Protein AF-A0A699JDX4-F1 (afdb_monomer)

Organism: Tanacetum cinerariifolium (NCBI:txid118510)

Sequence (317 aa):
MNEVGIQWFLLQLTLLRFDYWALVVLIMYQTSDPLTFVYVDEVPHSTTVRDPKIQTIYGFAGIIKLLEGSYLVVITERKCVGSYLGHPIYKVLSLKVFCCDRSAKNSRYEKIKIESEFRSLLKVAEKTPGLYFSYDINITLSTQRLNDLGEETTQLPLWRQAEPRFLWNNYLLELLIESRQLQQKLDPYILPIVQGSFQSFQAAIGKDIIDVTLIARRCTRRNGTRMWRRGADEDGYVANFVESEQIIQLKGYTASFVQVRGSMPFLWDQTVDLSYKPKFEILKPEKGPRIAERHFLDLRKKYGNVLAIDLVNTVYL

Solvent-accessible surface area (backbone atoms only — not comparable to full-atom values): 18408 Å² total; per-residue (Å²): 133,84,83,74,84,75,80,82,62,53,53,34,34,39,43,63,66,72,103,51,90,52,60,49,38,44,43,63,56,90,63,89,77,68,87,48,72,47,87,36,98,59,84,78,83,73,92,57,102,62,85,66,59,72,43,66,30,67,38,41,49,28,39,48,79,60,92,60,32,41,30,41,30,32,30,58,39,70,41,81,64,44,58,57,97,85,35,64,32,32,34,57,74,34,44,48,77,43,78,61,44,86,68,78,84,83,73,59,72,70,58,56,53,54,47,52,52,51,52,53,51,48,61,53,58,38,66,58,75,45,33,33,38,34,90,83,52,64,78,48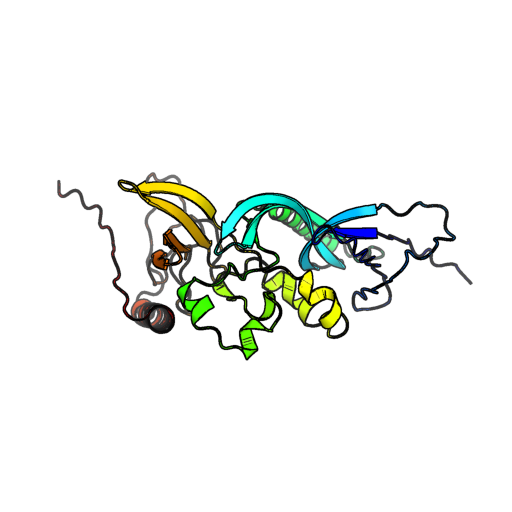,50,54,69,67,57,58,70,68,51,52,74,76,53,70,73,44,48,53,53,78,63,47,37,68,51,22,27,63,36,51,75,24,35,48,66,54,61,71,38,69,88,45,35,85,78,41,41,88,40,48,50,52,31,29,32,46,50,76,46,51,49,77,47,76,58,90,91,45,69,31,42,39,35,41,41,35,38,36,41,49,89,37,69,60,55,80,71,81,34,50,14,18,50,91,79,19,51,31,10,71,27,33,44,36,35,44,34,42,38,45,97,89,46,77,48,72,47,79,48,77,47,57,36,63,45,30,42,35,49,43,65,85,58,98,52,97,72,51,67,68,48,73,47,65,65,89,52,27,66,64,15,33,48,44,30,52,52,54,46,31,75,73,68,48,84,81,85,88,83,82,87,82,89,72,83,87,125

Secondary structure (DSSP, 8-state):
----------EEEEE--SSS------EEE-SSSS-EEE--SS-----SSS--EEEEESEEEEEEE-SS-EEEEEEEEEEEEEEETTEEEEEEEEEEEEE-----SS--HHHHHHHHHHHHHHHHHTT--SEEE-SSS-TTS-HHHHHT--HHHHTS-HHHH--TTT-TTHHHHHHHHH-HHHHHHHGGGB---EEEEEEEEEEEETTEEEEEEEEEEE-STT---TTT--SB-TT-PBTT-EEEEEEEEETTEEEEEEEEE---SS-EE----SSSSPPPEES-GGGHHHHHHHHHHHHHHHHSS------------

Nearest PDB structures (foldseek):
  8c81-assembly1_E  TM=8.485E-01  e=2.545E-19  Saccharomyces cerevisiae
  4tu3-assembly1_X  TM=8.575E-01  e=6.038E-17  Saccharomyces cerevisiae S288C
  3lwt-assembly1_X  TM=7.976E-01  e=1.517E-17  Saccharomyces cerevisiae
  7k1w-assembly1_F  TM=7.363E-01  e=1.607E-15  Homo sapiens

pLDDT: mean 80.04, std 20.1, range [22.61, 98.12]

Structure (mmCIF, N/CA/C/O backbone):
data_AF-A0A699JDX4-F1
#
_entry.id   AF-A0A699JDX4-F1
#
loop_
_atom_site.group_PDB
_atom_site.id
_atom_site.type_symbol
_atom_site.label_atom_id
_atom_site.label_alt_id
_atom_site.label_comp_id
_atom_site.label_asym_id
_atom_site.label_entity_id
_atom_site.label_seq_id
_atom_site.pdbx_PDB_ins_code
_atom_site.Cartn_x
_atom_site.Cartn_y
_atom_site.Cartn_z
_atom_site.occupancy
_atom_site.B_iso_or_equiv
_atom_site.auth_seq_id
_atom_site.auth_comp_id
_atom_site.auth_asym_id
_atom_site.auth_atom_id
_atom_site.pdbx_PDB_model_num
ATOM 1 N N . MET A 1 1 ? 30.616 17.485 41.049 1.00 28.62 1 MET A N 1
ATOM 2 C CA . MET A 1 1 ? 30.791 16.874 39.713 1.00 28.62 1 MET A CA 1
ATOM 3 C C . MET A 1 1 ? 29.546 17.190 38.916 1.00 28.62 1 MET A C 1
ATOM 5 O O . MET A 1 1 ? 28.457 17.019 39.439 1.00 28.62 1 MET A O 1
ATOM 9 N N . ASN A 1 2 ? 29.739 17.774 37.739 1.00 22.61 2 ASN A N 1
ATOM 10 C CA . ASN A 1 2 ? 28.731 18.510 36.985 1.00 22.61 2 ASN A CA 1
ATOM 11 C C . ASN A 1 2 ? 27.503 17.664 36.624 1.00 22.61 2 ASN A C 1
ATOM 13 O O . ASN A 1 2 ? 27.632 16.630 35.971 1.00 22.61 2 ASN A O 1
ATOM 17 N N . GLU A 1 3 ? 26.325 18.170 36.992 1.00 23.11 3 GLU A N 1
ATOM 18 C CA . GLU A 1 3 ? 25.041 17.794 36.410 1.00 23.11 3 GLU A CA 1
ATOM 19 C C . GLU A 1 3 ? 25.093 18.064 34.902 1.00 23.11 3 GLU A C 1
ATOM 21 O O . GLU A 1 3 ? 24.988 19.198 34.428 1.00 23.11 3 GLU A O 1
ATOM 26 N N . VAL A 1 4 ? 25.293 17.009 34.118 1.00 24.03 4 VAL A N 1
ATOM 27 C CA . VAL A 1 4 ? 25.021 17.060 32.686 1.00 24.03 4 VAL A CA 1
ATOM 28 C C . VAL A 1 4 ? 23.507 17.153 32.567 1.00 24.03 4 VAL A C 1
ATOM 30 O O . VAL A 1 4 ? 22.813 16.175 32.814 1.00 24.03 4 VAL A O 1
ATOM 33 N N . GLY A 1 5 ? 22.996 18.342 32.243 1.00 23.70 5 GLY A N 1
ATOM 34 C CA . GLY A 1 5 ? 21.575 18.583 32.010 1.00 23.70 5 GLY A CA 1
ATOM 35 C C . GLY A 1 5 ? 21.019 17.625 30.956 1.00 23.70 5 GLY A C 1
ATOM 36 O O . GLY A 1 5 ? 21.145 17.868 29.753 1.00 23.70 5 GLY A O 1
ATOM 37 N N . ILE A 1 6 ? 20.421 16.531 31.427 1.00 27.58 6 ILE A N 1
ATOM 38 C CA . ILE A 1 6 ? 19.614 15.606 30.641 1.00 27.58 6 ILE A CA 1
ATOM 39 C C . ILE A 1 6 ? 18.293 16.327 30.404 1.00 27.58 6 ILE A C 1
ATOM 41 O O . ILE A 1 6 ? 17.498 16.558 31.314 1.00 27.58 6 ILE A O 1
ATOM 45 N N . GLN A 1 7 ? 18.095 16.775 29.170 1.00 27.64 7 GLN A N 1
ATOM 46 C CA . GLN A 1 7 ? 16.861 17.417 28.761 1.00 27.64 7 GLN A CA 1
ATOM 47 C C . GLN A 1 7 ? 15.797 16.321 28.621 1.00 27.64 7 GLN A C 1
ATOM 49 O O . GLN A 1 7 ? 15.726 15.655 27.592 1.00 27.64 7 GLN A O 1
ATOM 54 N N . TRP A 1 8 ? 14.997 16.103 29.668 1.00 31.61 8 TRP A N 1
ATOM 55 C CA . TRP A 1 8 ? 13.857 15.188 29.624 1.00 31.61 8 TRP A CA 1
ATOM 56 C C . TRP A 1 8 ? 12.867 15.669 28.559 1.00 31.61 8 TRP A C 1
ATOM 58 O O . TRP A 1 8 ? 12.273 16.742 28.686 1.00 31.61 8 TRP A O 1
ATOM 68 N N . PHE A 1 9 ? 12.697 14.891 27.492 1.00 34.25 9 PHE A N 1
ATOM 69 C CA . PHE A 1 9 ? 11.603 15.068 26.545 1.00 34.25 9 PHE A CA 1
ATOM 70 C C . PHE A 1 9 ? 10.653 13.886 26.717 1.00 34.25 9 PHE A C 1
ATOM 72 O O . PHE A 1 9 ? 10.698 12.905 25.981 1.00 34.25 9 PHE A O 1
ATOM 79 N N . LEU A 1 10 ? 9.816 13.961 27.753 1.00 36.34 10 LEU A N 1
ATOM 80 C CA . LEU A 1 10 ? 8.747 12.994 27.962 1.00 36.34 10 LEU A CA 1
ATOM 81 C C . LEU A 1 10 ? 7.637 13.317 26.950 1.00 36.34 10 LEU A C 1
ATOM 83 O O . LEU A 1 10 ? 6.761 14.146 27.201 1.00 36.34 10 LEU A O 1
ATOM 87 N N . LEU A 1 11 ? 7.728 12.736 25.753 1.00 39.69 11 LEU A N 1
ATOM 88 C CA . LEU A 1 11 ? 6.626 12.765 24.800 1.00 39.69 11 LEU A CA 1
ATOM 89 C C . LEU A 1 11 ? 5.671 11.634 25.179 1.00 39.69 11 LEU A C 1
ATOM 91 O O . LEU A 1 11 ? 5.815 10.506 24.722 1.00 39.69 11 LEU A O 1
ATOM 95 N N . GLN A 1 12 ? 4.720 11.932 26.058 1.00 42.47 12 GLN A N 1
ATOM 96 C CA . GLN A 1 12 ? 3.705 10.960 26.431 1.00 42.47 12 GLN A CA 1
ATOM 97 C C . GLN A 1 12 ? 2.736 10.795 25.259 1.00 42.47 12 GLN A C 1
ATOM 99 O O . GLN A 1 12 ? 1.962 11.693 24.926 1.00 42.47 12 GLN A O 1
ATOM 104 N N . LEU A 1 13 ? 2.811 9.645 24.605 1.00 46.03 13 LEU A N 1
ATOM 105 C CA . LEU A 1 13 ? 1.958 9.307 23.479 1.00 46.03 13 LEU A CA 1
ATOM 106 C C . LEU A 1 13 ? 0.812 8.427 23.973 1.00 46.03 13 LEU A C 1
ATOM 108 O O . LEU A 1 13 ? 1.049 7.314 24.409 1.00 46.03 13 LEU A O 1
ATOM 112 N N . THR A 1 14 ? -0.430 8.900 23.913 1.00 42.81 14 THR A N 1
ATOM 113 C CA . THR A 1 14 ? -1.585 8.055 24.255 1.00 42.81 14 THR A CA 1
ATOM 114 C C . THR A 1 14 ? -2.057 7.337 22.996 1.00 42.81 14 THR A C 1
ATOM 116 O O . THR A 1 14 ? -2.487 7.982 22.039 1.00 42.81 14 THR A O 1
ATOM 119 N N . LEU A 1 15 ? -1.963 6.008 22.971 1.00 49.50 15 LEU A N 1
ATOM 120 C CA . LEU A 1 15 ? -2.410 5.180 21.851 1.00 49.50 15 LEU A CA 1
ATOM 121 C C . LEU A 1 15 ? -3.869 4.761 22.043 1.00 49.50 15 LEU A C 1
ATOM 123 O O . LEU A 1 15 ? -4.186 4.026 22.970 1.00 49.50 15 LEU A O 1
ATOM 127 N N . LEU A 1 16 ? -4.758 5.183 21.144 1.00 43.19 16 LEU A N 1
ATOM 128 C CA . LEU A 1 16 ? -6.154 4.733 21.155 1.00 43.19 16 LEU A CA 1
ATOM 129 C C . LEU A 1 16 ? -6.365 3.606 20.138 1.00 43.19 16 LEU A C 1
ATOM 131 O O . LEU A 1 16 ? -6.327 3.836 18.924 1.00 43.19 16 LEU A O 1
ATOM 135 N N . ARG A 1 17 ? -6.640 2.397 20.639 1.00 39.66 17 ARG A N 1
ATOM 136 C CA . ARG A 1 17 ? -7.118 1.252 19.854 1.00 39.66 17 ARG A CA 1
ATOM 137 C C . ARG A 1 17 ? -8.383 0.708 20.540 1.00 39.66 17 ARG A C 1
ATOM 139 O O . ARG A 1 17 ? -8.270 0.064 21.570 1.00 39.66 17 ARG A O 1
ATOM 146 N N . PHE A 1 18 ? -9.556 0.975 19.949 1.00 33.81 18 PHE A N 1
ATOM 147 C CA . PHE A 1 18 ? -10.902 0.685 20.492 1.00 33.81 18 PHE A CA 1
ATOM 148 C C . PHE A 1 18 ? -11.251 1.425 21.800 1.00 33.81 18 PHE A C 1
ATOM 150 O O . PHE A 1 18 ? -10.392 2.067 22.394 1.00 33.81 18 PHE A O 1
ATOM 157 N N . ASP A 1 19 ? -12.521 1.369 22.223 1.00 35.47 19 ASP A N 1
ATOM 158 C CA . ASP A 1 19 ? -13.099 2.016 23.424 1.00 35.47 19 ASP A CA 1
ATOM 159 C C . ASP A 1 19 ? -12.493 1.542 24.772 1.00 35.47 19 ASP A C 1
ATOM 161 O O . ASP A 1 19 ? -13.048 1.787 25.843 1.00 35.47 19 ASP A O 1
ATOM 165 N N . TYR A 1 20 ? -11.331 0.885 24.736 1.00 33.25 20 TYR A N 1
ATOM 166 C CA . TYR A 1 20 ? -10.540 0.473 25.887 1.00 33.25 20 TYR A CA 1
ATOM 167 C C . TYR A 1 20 ? -9.227 1.267 25.921 1.00 33.25 20 TYR A C 1
ATOM 169 O O . TYR A 1 20 ? -8.423 1.255 24.989 1.00 33.25 20 TYR A O 1
ATOM 177 N N . TRP A 1 21 ? -9.018 1.985 27.021 1.00 35.84 21 TRP A N 1
ATOM 178 C CA . TRP A 1 21 ? -7.877 2.867 27.243 1.00 35.84 21 TRP A CA 1
ATOM 179 C C . TRP A 1 21 ? -6.610 2.058 27.549 1.00 35.84 21 TRP A C 1
ATOM 181 O O . TRP A 1 21 ? -6.308 1.793 28.707 1.00 35.84 21 TRP A O 1
ATOM 191 N N . ALA A 1 22 ? -5.846 1.672 26.529 1.00 37.56 22 ALA A N 1
ATOM 192 C CA . ALA A 1 22 ? -4.477 1.198 26.732 1.00 37.56 22 ALA A CA 1
ATOM 193 C C . ALA A 1 22 ? -3.516 2.397 26.679 1.00 37.56 22 ALA A C 1
ATOM 195 O O . ALA A 1 22 ? -3.157 2.885 25.605 1.00 37.56 22 ALA A O 1
ATOM 196 N N . LEU A 1 23 ? -3.118 2.909 27.844 1.00 42.06 23 LEU A N 1
ATOM 197 C CA . LEU A 1 23 ? -2.187 4.031 27.941 1.00 42.06 23 LEU A CA 1
ATOM 198 C C . LEU A 1 23 ? -0.747 3.535 27.721 1.00 42.06 23 LEU A C 1
ATOM 200 O O . LEU A 1 23 ? -0.041 3.202 28.662 1.00 42.06 23 LEU A O 1
ATOM 204 N N . VAL A 1 24 ? -0.290 3.471 26.471 1.00 47.28 24 VAL A N 1
ATOM 205 C CA . VAL A 1 24 ? 1.107 3.101 26.181 1.00 47.28 24 VAL A CA 1
ATOM 206 C C . VAL A 1 24 ? 2.004 4.329 26.302 1.00 47.28 24 VAL A C 1
ATOM 208 O O . VAL A 1 24 ? 2.231 5.036 25.325 1.00 47.28 24 VAL A O 1
ATOM 211 N N . VAL A 1 25 ? 2.548 4.592 27.489 1.00 45.81 25 VAL A N 1
ATOM 212 C CA . VAL A 1 25 ? 3.530 5.672 27.665 1.00 45.81 25 VAL A CA 1
ATOM 213 C C . VAL A 1 25 ? 4.863 5.241 27.066 1.00 45.81 25 VAL A C 1
ATOM 215 O O . VAL A 1 25 ? 5.620 4.513 27.695 1.00 45.81 25 VAL A O 1
ATOM 218 N N . LEU A 1 26 ? 5.179 5.704 25.857 1.00 50.62 26 LEU A N 1
ATOM 219 C CA . LEU A 1 26 ? 6.528 5.552 25.319 1.00 50.62 26 LEU A CA 1
ATOM 220 C C . LEU A 1 26 ? 7.434 6.626 25.895 1.00 50.62 26 LEU A C 1
ATOM 222 O O . LEU A 1 26 ? 7.248 7.813 25.626 1.00 50.62 26 LEU A O 1
ATOM 226 N N . ILE A 1 27 ? 8.451 6.204 26.636 1.00 48.03 27 ILE A N 1
ATOM 227 C CA . ILE A 1 27 ? 9.513 7.106 27.055 1.00 48.03 27 ILE A CA 1
ATOM 228 C C . ILE A 1 27 ? 10.744 6.833 26.209 1.00 48.03 27 ILE A C 1
ATOM 230 O O . ILE A 1 27 ? 11.267 5.724 26.209 1.00 48.03 27 ILE A O 1
ATOM 234 N N . MET A 1 28 ? 11.173 7.846 25.460 1.00 49.88 28 MET A N 1
ATOM 235 C CA . MET A 1 28 ? 12.391 7.794 24.661 1.00 49.88 28 MET A CA 1
ATOM 236 C C . MET A 1 28 ? 13.524 8.372 25.505 1.00 49.88 28 MET A C 1
ATOM 238 O O . MET A 1 28 ? 13.519 9.565 25.811 1.00 49.88 28 MET A O 1
ATOM 242 N N . TYR A 1 29 ? 14.474 7.530 25.907 1.00 48.50 29 TYR A N 1
ATOM 243 C CA . TYR A 1 29 ? 15.651 7.966 26.654 1.00 48.50 29 TYR A CA 1
ATOM 244 C C . TYR A 1 29 ? 16.914 7.878 25.805 1.00 48.50 29 TYR A C 1
ATOM 246 O O . TYR A 1 29 ? 17.134 6.914 25.076 1.00 48.50 29 TYR A O 1
ATOM 254 N N . GLN A 1 30 ? 17.767 8.889 25.957 1.00 45.25 30 GLN A N 1
ATOM 255 C CA . GLN A 1 30 ? 19.086 8.955 25.351 1.00 45.25 30 GLN A CA 1
ATOM 256 C C . GLN A 1 30 ? 20.115 8.355 26.318 1.00 45.25 30 GLN A C 1
ATOM 258 O O . GLN A 1 30 ? 20.734 9.069 27.104 1.00 45.25 30 GLN A O 1
ATOM 263 N N . THR A 1 31 ? 20.315 7.041 26.259 1.00 40.38 31 THR A N 1
ATOM 264 C CA . THR A 1 31 ? 21.474 6.385 26.882 1.00 40.38 31 THR A CA 1
ATOM 265 C C . THR A 1 31 ? 22.122 5.465 25.861 1.00 40.38 31 THR A C 1
ATOM 267 O O . THR A 1 31 ? 21.710 4.328 25.699 1.00 40.38 31 THR A O 1
ATOM 270 N N . SER A 1 32 ? 23.114 6.001 25.148 1.00 42.00 32 SER A N 1
ATOM 271 C CA . SER A 1 32 ? 24.177 5.235 24.484 1.00 42.00 32 SER A CA 1
ATOM 272 C C . SER A 1 32 ? 23.751 4.032 23.616 1.00 42.00 32 SER A C 1
ATOM 274 O O . SER A 1 32 ? 24.399 3.003 23.721 1.00 42.00 32 SER A O 1
ATOM 276 N N . ASP A 1 33 ? 22.743 4.180 22.743 1.00 44.66 33 ASP A N 1
ATOM 277 C CA . ASP A 1 33 ? 22.245 3.156 21.786 1.00 44.66 33 ASP A CA 1
ATOM 278 C C . ASP A 1 33 ? 21.681 1.859 22.445 1.00 44.66 33 ASP A C 1
ATOM 280 O O . ASP A 1 33 ? 22.326 1.277 23.316 1.00 44.66 33 ASP A O 1
ATOM 284 N N . PRO A 1 34 ? 20.524 1.297 22.027 1.00 50.12 34 PRO A N 1
ATOM 285 C CA . PRO A 1 34 ? 19.502 1.791 21.105 1.00 50.12 34 PRO A CA 1
ATOM 286 C C . PRO A 1 34 ? 18.339 2.504 21.827 1.00 50.12 34 PRO A C 1
ATOM 288 O O . PRO A 1 34 ? 18.199 2.455 23.051 1.00 50.12 34 PRO A O 1
ATOM 291 N N . LEU A 1 35 ? 17.460 3.137 21.037 1.00 52.47 35 LEU A N 1
ATOM 292 C CA . LEU A 1 35 ? 16.153 3.637 21.478 1.00 52.47 35 LEU A CA 1
ATOM 293 C C . LEU A 1 35 ? 15.411 2.568 22.283 1.00 52.47 35 LEU A C 1
ATOM 295 O O . LEU A 1 35 ? 14.919 1.577 21.741 1.00 52.47 35 LEU A O 1
ATOM 299 N N . THR A 1 36 ? 15.338 2.782 23.590 1.00 48.94 36 THR A N 1
ATOM 300 C CA . THR A 1 36 ? 14.621 1.890 24.491 1.00 48.94 36 THR A CA 1
ATOM 301 C C . THR A 1 36 ? 13.223 2.450 24.660 1.00 48.94 36 THR A C 1
ATOM 303 O O . THR A 1 36 ? 13.073 3.579 25.118 1.00 48.94 36 THR A O 1
ATOM 306 N N . PHE A 1 37 ? 12.204 1.678 24.288 1.00 55.75 37 PHE A N 1
ATOM 307 C CA . PHE A 1 37 ? 10.833 2.008 24.646 1.00 55.75 37 PHE A CA 1
ATOM 308 C C . PHE A 1 37 ? 10.443 1.161 25.844 1.00 55.75 37 PHE A C 1
ATOM 310 O O . PHE A 1 37 ? 10.575 -0.063 25.828 1.00 55.75 37 PHE A O 1
ATOM 317 N N . VAL A 1 38 ? 9.963 1.823 26.886 1.00 49.88 38 VAL A N 1
ATOM 318 C CA . VAL A 1 38 ? 9.488 1.161 28.094 1.00 49.88 38 VAL A CA 1
ATOM 319 C C . VAL A 1 38 ? 7.972 1.195 28.063 1.00 49.88 38 VAL A C 1
ATOM 321 O O . VAL A 1 38 ? 7.384 2.254 27.884 1.00 49.88 38 VAL A O 1
ATOM 324 N N . TYR A 1 39 ? 7.345 0.033 28.210 1.00 49.69 39 TYR A N 1
ATOM 325 C CA . TYR A 1 39 ? 5.920 -0.054 28.495 1.00 49.69 39 TYR A CA 1
ATOM 326 C C . TYR A 1 39 ? 5.723 0.233 29.985 1.00 49.69 39 TYR A C 1
ATOM 328 O O . TYR A 1 39 ? 6.336 -0.445 30.811 1.00 49.69 39 TYR A O 1
ATOM 336 N N . VAL A 1 40 ? 4.892 1.217 30.321 1.00 52.78 40 VAL A N 1
ATOM 337 C CA . VAL A 1 40 ? 4.572 1.554 31.712 1.00 52.78 40 VAL A CA 1
ATOM 338 C C . VAL A 1 40 ? 3.058 1.518 31.886 1.00 52.78 40 VAL A C 1
ATOM 340 O O . VAL A 1 40 ? 2.350 2.159 31.114 1.00 52.78 40 VAL A O 1
ATOM 343 N N . ASP A 1 41 ? 2.580 0.767 32.882 1.00 40.69 41 ASP A N 1
ATOM 344 C CA . ASP A 1 41 ? 1.151 0.679 33.228 1.00 40.69 41 ASP A CA 1
ATOM 345 C C . ASP A 1 41 ? 0.623 1.982 33.858 1.00 40.69 41 ASP A C 1
ATOM 347 O O . ASP A 1 41 ? -0.569 2.272 33.796 1.00 40.69 41 ASP A O 1
ATOM 351 N N . GLU A 1 42 ? 1.519 2.807 34.409 1.00 42.62 42 GLU A N 1
ATOM 352 C CA . GLU A 1 42 ? 1.211 4.105 35.006 1.00 42.62 42 GLU A CA 1
ATOM 353 C C . GLU A 1 42 ? 2.203 5.174 34.537 1.00 42.62 42 GLU A C 1
ATOM 355 O O . GLU A 1 42 ? 3.387 4.912 34.333 1.00 42.62 42 GLU A O 1
ATOM 360 N N . VAL A 1 43 ? 1.741 6.413 34.366 1.00 48.47 43 VAL A N 1
ATOM 361 C CA . VAL A 1 43 ? 2.626 7.530 34.008 1.00 48.47 43 VAL A CA 1
ATOM 362 C C . VAL A 1 43 ? 3.609 7.761 35.163 1.00 48.47 43 VAL A C 1
ATOM 364 O O . VAL A 1 43 ? 3.159 8.011 36.288 1.00 48.47 43 VAL A O 1
ATOM 367 N N . PRO A 1 44 ? 4.937 7.727 34.931 1.00 47.44 44 PRO A N 1
ATOM 368 C CA . PRO A 1 44 ? 5.892 8.057 35.977 1.00 47.44 44 PRO A CA 1
ATOM 369 C C . PRO A 1 44 ? 5.587 9.455 36.508 1.00 47.44 44 PRO A C 1
ATOM 371 O O . PRO A 1 44 ? 5.489 10.411 35.735 1.00 47.44 44 PRO A O 1
ATOM 374 N N . HIS A 1 45 ? 5.416 9.579 37.820 1.00 42.31 45 HIS A N 1
ATOM 375 C CA . HIS A 1 45 ? 5.178 10.871 38.446 1.00 42.31 45 HIS A CA 1
ATOM 376 C C . HIS A 1 45 ? 6.438 11.729 38.25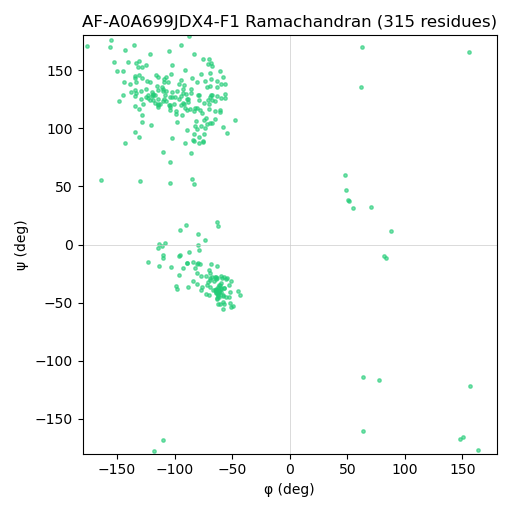1 1.00 42.31 45 HIS A C 1
ATOM 378 O O . HIS A 1 45 ? 7.492 11.439 38.815 1.00 42.31 45 HIS A O 1
ATOM 384 N N . SER A 1 46 ? 6.360 12.747 37.388 1.00 44.59 46 SER A N 1
ATOM 385 C CA . SER A 1 46 ? 7.492 13.636 37.119 1.00 44.59 46 SER A CA 1
ATOM 386 C C . SER A 1 46 ? 7.763 14.507 38.343 1.00 44.59 46 SER A C 1
ATOM 388 O O . SER A 1 46 ? 6.952 15.355 38.703 1.00 44.59 46 SER A O 1
ATOM 390 N N . THR A 1 47 ? 8.936 14.350 38.951 1.00 42.72 47 THR A N 1
ATOM 391 C CA . THR A 1 47 ? 9.481 15.253 39.980 1.00 42.72 47 THR A CA 1
ATOM 392 C C . THR A 1 47 ? 10.119 16.520 39.390 1.00 42.72 47 THR A C 1
ATOM 394 O O . THR A 1 47 ? 10.745 17.288 40.117 1.00 42.72 47 THR A O 1
ATOM 397 N N . THR A 1 48 ? 9.972 16.778 38.081 1.00 46.47 48 THR A N 1
ATOM 398 C CA . THR A 1 48 ? 10.566 17.945 37.401 1.00 46.47 48 THR A CA 1
ATOM 399 C C . THR A 1 48 ? 9.521 18.909 36.828 1.00 46.47 48 THR A C 1
ATOM 401 O O . THR A 1 48 ? 8.472 18.497 36.346 1.00 46.47 48 THR A O 1
ATOM 404 N N . VAL A 1 49 ? 9.864 20.206 36.860 1.00 42.28 49 VAL A N 1
ATOM 405 C CA . VAL A 1 49 ? 9.060 21.440 36.650 1.00 42.28 49 VAL A CA 1
ATOM 406 C C . VAL A 1 49 ? 8.444 21.607 35.238 1.00 42.28 49 VAL A C 1
ATOM 408 O O . VAL A 1 49 ? 8.098 22.712 34.829 1.00 42.28 49 VAL A O 1
ATOM 411 N N . ARG A 1 50 ? 8.305 20.550 34.433 1.00 49.84 50 ARG A N 1
ATOM 412 C CA . ARG A 1 50 ? 7.620 20.636 33.131 1.00 49.84 50 ARG A CA 1
ATOM 413 C C . ARG A 1 50 ? 6.598 19.525 32.994 1.00 49.84 50 ARG A C 1
ATOM 415 O O . ARG A 1 50 ? 6.966 18.355 32.932 1.00 49.84 50 ARG A O 1
ATOM 422 N N . ASP A 1 51 ? 5.336 19.923 32.885 1.00 52.31 51 ASP A N 1
ATOM 423 C CA . ASP A 1 51 ? 4.243 19.019 32.554 1.00 52.31 51 ASP A CA 1
ATOM 424 C C . ASP A 1 51 ? 4.539 18.308 31.222 1.00 52.31 51 ASP A C 1
ATOM 426 O O . ASP A 1 51 ? 4.899 18.966 30.233 1.00 52.31 51 ASP A O 1
ATOM 430 N N . PRO A 1 52 ? 4.432 16.968 31.167 1.00 59.09 52 PRO A N 1
ATOM 431 C CA . PRO A 1 52 ? 4.662 16.224 29.941 1.00 59.09 52 PRO A CA 1
ATOM 432 C C . PRO A 1 52 ? 3.630 16.629 28.888 1.00 59.09 52 PRO A C 1
ATOM 434 O O . PRO A 1 52 ? 2.430 16.724 29.153 1.00 59.09 52 PRO A O 1
ATOM 437 N N . LYS A 1 53 ? 4.087 16.854 27.651 1.00 63.00 53 LYS A N 1
ATOM 438 C CA . LYS A 1 53 ? 3.173 17.124 26.541 1.00 63.00 53 LYS A CA 1
ATOM 439 C C . LYS A 1 53 ? 2.543 15.807 26.104 1.00 63.00 53 LYS A C 1
ATOM 441 O O . LYS A 1 53 ? 3.174 15.026 25.394 1.00 63.00 53 LYS A O 1
ATOM 446 N N . ILE A 1 54 ? 1.300 15.593 26.519 1.00 69.25 54 ILE A N 1
ATOM 447 C CA . ILE A 1 54 ? 0.514 14.423 26.135 1.00 69.25 54 ILE A CA 1
ATOM 448 C C . ILE A 1 54 ? -0.050 14.639 24.732 1.00 69.25 54 ILE A C 1
ATOM 450 O O . ILE A 1 54 ? -0.666 15.670 24.449 1.00 69.25 54 ILE A O 1
ATOM 454 N N . GLN A 1 55 ? 0.159 13.675 23.840 1.00 71.81 55 GLN A N 1
ATOM 455 C CA . GLN A 1 55 ? -0.423 13.701 22.505 1.00 71.81 55 GLN A CA 1
ATOM 456 C C . GLN A 1 55 ? -1.012 12.342 22.139 1.00 71.81 55 GLN A C 1
ATOM 458 O O . GLN A 1 55 ? -0.336 11.319 22.180 1.00 71.81 55 GLN A O 1
ATOM 463 N N . THR A 1 56 ? -2.271 12.342 21.714 1.00 78.88 56 THR A N 1
ATOM 464 C CA . THR A 1 56 ? -2.921 11.140 21.194 1.00 78.88 56 THR A CA 1
ATOM 465 C C . THR A 1 56 ? -2.366 10.770 19.823 1.00 78.88 56 THR A C 1
ATOM 467 O O . THR A 1 56 ? -2.209 11.631 18.948 1.00 78.88 56 THR A O 1
ATOM 470 N N . ILE A 1 57 ? -2.098 9.483 19.628 1.00 85.06 57 ILE A N 1
ATOM 471 C CA . ILE A 1 57 ? -1.709 8.896 18.348 1.00 85.06 57 ILE A CA 1
ATOM 472 C C . ILE A 1 57 ? -2.538 7.651 18.046 1.00 85.06 57 ILE A C 1
ATOM 474 O O . ILE A 1 57 ? -3.101 7.004 18.927 1.00 85.06 57 ILE A O 1
ATOM 478 N N . TYR A 1 58 ? -2.599 7.316 16.765 1.00 86.00 58 TYR A N 1
ATOM 479 C CA . TYR A 1 58 ? -3.420 6.235 16.232 1.00 86.00 58 TYR A CA 1
ATOM 480 C C . TYR A 1 58 ? -2.593 5.047 15.725 1.00 86.00 58 TYR A C 1
ATOM 482 O O . TYR A 1 58 ? -3.174 4.062 15.280 1.00 86.00 58 TYR A O 1
ATOM 490 N N . GLY A 1 59 ? -1.262 5.122 15.787 1.00 86.81 59 GLY A N 1
ATOM 491 C CA . GLY A 1 59 ? -0.361 4.016 15.460 1.00 86.81 59 GLY A CA 1
ATOM 492 C C . GLY A 1 59 ? 1.035 4.470 15.043 1.00 86.81 59 GLY A C 1
ATOM 493 O O . GLY A 1 59 ? 1.251 5.648 14.728 1.00 86.81 59 GLY A O 1
ATOM 494 N N . PHE A 1 60 ? 1.976 3.525 15.026 1.00 87.25 60 PHE A N 1
ATOM 495 C CA . PHE A 1 60 ? 3.341 3.759 14.561 1.00 87.25 60 PHE A CA 1
ATOM 496 C C . PHE A 1 60 ? 3.432 3.511 13.063 1.00 87.25 60 PHE A C 1
ATOM 498 O O . PHE A 1 60 ? 3.134 2.418 12.582 1.00 87.25 60 PHE A O 1
ATOM 505 N N . ALA A 1 61 ? 3.872 4.532 12.328 1.00 91.12 61 ALA A N 1
ATOM 506 C CA . ALA A 1 61 ? 4.268 4.349 10.940 1.00 91.12 61 ALA A CA 1
ATOM 507 C C . ALA A 1 61 ? 5.689 3.772 10.865 1.00 91.12 61 ALA A C 1
ATOM 509 O O . ALA A 1 61 ? 5.952 2.960 9.985 1.00 91.12 61 ALA A O 1
ATOM 510 N N . GLY A 1 62 ? 6.578 4.138 11.793 1.00 89.31 62 GLY A N 1
ATOM 511 C CA . GLY A 1 62 ? 7.886 3.505 11.964 1.00 89.31 62 GLY A CA 1
ATOM 512 C C . GLY A 1 62 ? 8.958 4.445 12.510 1.00 89.31 62 GLY A C 1
ATOM 513 O O . GLY A 1 62 ? 8.643 5.529 13.000 1.00 89.31 62 GLY A O 1
ATOM 514 N N . ILE A 1 63 ? 10.222 4.037 12.421 1.00 87.56 63 ILE A N 1
ATOM 515 C CA . ILE A 1 63 ? 11.400 4.817 12.820 1.00 87.56 63 ILE A CA 1
ATOM 516 C C . ILE A 1 63 ? 12.322 4.975 11.611 1.00 87.56 63 ILE A C 1
ATOM 518 O O . ILE A 1 63 ? 12.532 4.035 10.849 1.00 87.56 63 ILE A O 1
ATOM 522 N N . ILE A 1 64 ? 12.909 6.158 11.452 1.00 88.00 64 ILE A N 1
ATOM 523 C CA . ILE A 1 64 ? 13.966 6.413 10.472 1.00 88.00 64 ILE A CA 1
ATOM 524 C C . ILE A 1 64 ? 15.217 6.944 11.169 1.00 88.00 64 ILE A C 1
ATOM 526 O O . ILE A 1 64 ? 15.148 7.896 11.943 1.00 88.00 64 ILE A O 1
ATOM 530 N N . LYS A 1 65 ? 16.370 6.333 10.892 1.00 85.69 65 LYS A N 1
ATOM 531 C CA . LYS A 1 65 ? 17.675 6.800 11.375 1.00 85.69 65 LYS A CA 1
ATOM 532 C C . LYS A 1 65 ? 18.291 7.741 10.339 1.00 85.69 65 LYS A C 1
ATOM 534 O O . LYS A 1 65 ? 18.485 7.345 9.190 1.00 85.69 65 LYS A O 1
ATOM 539 N N . LEU A 1 66 ? 18.563 8.980 10.740 1.00 84.81 66 LEU A N 1
ATOM 540 C CA . LEU A 1 66 ? 19.311 9.970 9.956 1.00 84.81 66 LEU A CA 1
ATOM 541 C C . LEU A 1 66 ? 20.682 10.224 10.606 1.00 84.81 66 LEU A C 1
ATOM 543 O O . LEU A 1 66 ? 21.108 9.469 11.482 1.00 84.81 66 LEU A O 1
ATOM 547 N N . LEU A 1 67 ? 21.403 11.263 10.169 1.00 81.44 67 LEU A N 1
ATOM 548 C CA . LEU A 1 67 ? 22.783 11.503 10.600 1.00 81.44 67 LEU A CA 1
ATOM 549 C C . LEU A 1 67 ? 22.875 11.929 12.069 1.00 81.44 67 LEU A C 1
ATOM 551 O O . LEU A 1 67 ? 23.835 11.560 12.745 1.00 81.44 67 LEU A O 1
ATOM 555 N N . GLU A 1 68 ? 21.916 12.725 12.552 1.00 74.31 68 GLU A N 1
ATOM 556 C CA . GLU A 1 68 ? 21.929 13.253 13.927 1.00 74.31 68 GLU A CA 1
ATOM 557 C C . GLU A 1 68 ? 21.239 12.345 14.948 1.00 74.31 68 GLU A C 1
ATOM 559 O O . GLU A 1 68 ? 21.433 12.526 16.154 1.00 74.31 68 GLU A O 1
ATOM 564 N N . GLY A 1 69 ? 20.435 11.387 14.488 1.00 78.19 69 GLY A N 1
ATOM 565 C CA . GLY A 1 69 ? 19.611 10.595 15.382 1.00 78.19 69 GLY A CA 1
ATOM 566 C C . GLY A 1 69 ? 18.487 9.846 14.697 1.00 78.19 69 GLY A C 1
ATOM 567 O O . GLY A 1 69 ? 18.318 9.882 13.473 1.00 78.19 69 GLY A O 1
ATOM 568 N N . SER A 1 70 ? 17.696 9.177 15.521 1.00 82.62 70 SER A N 1
ATOM 569 C CA . SER A 1 70 ? 16.492 8.496 15.068 1.00 82.62 70 SER A CA 1
ATOM 570 C C . SER A 1 70 ? 15.277 9.415 15.152 1.00 82.62 70 SER A C 1
ATOM 572 O O . SER A 1 70 ? 15.192 10.311 15.996 1.00 82.62 70 SER A O 1
ATOM 574 N N . TYR A 1 71 ? 14.325 9.183 14.261 1.00 85.56 71 TYR A N 1
ATOM 575 C CA . TYR A 1 71 ? 13.097 9.946 14.148 1.00 85.56 71 TYR A CA 1
ATOM 576 C C . TYR A 1 71 ? 11.909 8.991 14.122 1.00 85.56 71 TYR A C 1
ATOM 578 O O . TYR A 1 71 ? 11.840 8.094 13.282 1.00 85.56 71 TYR A O 1
ATOM 586 N N . LEU A 1 72 ? 10.965 9.200 15.030 1.00 86.38 72 LEU A N 1
ATOM 587 C CA . LEU A 1 72 ? 9.742 8.422 15.148 1.00 86.38 72 LEU A CA 1
ATOM 588 C C . LEU A 1 72 ? 8.645 9.039 14.282 1.00 86.38 72 LEU A C 1
ATOM 590 O O . LEU A 1 72 ? 8.301 10.209 14.448 1.00 86.38 72 LEU A O 1
ATOM 594 N N . VAL A 1 73 ? 8.062 8.242 13.394 1.00 90.50 73 VAL A N 1
ATOM 595 C CA . VAL A 1 73 ? 6.943 8.633 12.534 1.00 90.50 73 VAL A CA 1
ATOM 596 C C . VAL A 1 73 ? 5.660 8.016 13.081 1.00 90.50 73 VAL A C 1
ATOM 598 O O . VAL A 1 73 ? 5.529 6.791 13.170 1.00 90.50 73 VAL A O 1
ATOM 601 N N . VAL A 1 74 ? 4.690 8.858 13.432 1.00 90.12 74 VAL A N 1
ATOM 602 C CA . VAL A 1 74 ? 3.418 8.423 14.031 1.00 90.12 74 VAL A CA 1
ATOM 603 C C . VAL A 1 74 ? 2.217 8.995 13.296 1.00 90.12 74 VAL A C 1
ATOM 605 O O . VAL A 1 74 ? 2.273 10.081 12.714 1.00 90.12 74 VAL A O 1
ATOM 608 N N . ILE A 1 75 ? 1.104 8.270 13.371 1.00 92.44 75 ILE A N 1
ATOM 609 C CA . ILE A 1 75 ? -0.191 8.703 12.847 1.00 92.44 75 ILE A CA 1
ATOM 610 C C . ILE A 1 75 ? -0.888 9.528 13.925 1.00 92.44 75 ILE A C 1
ATOM 612 O O . ILE A 1 75 ? -1.225 9.001 14.985 1.00 92.44 75 ILE A O 1
ATOM 616 N N . THR A 1 76 ? -1.132 10.810 13.663 1.00 91.38 76 THR A N 1
ATOM 617 C CA . THR A 1 76 ? -1.795 11.703 14.628 1.00 91.38 76 THR A CA 1
ATOM 618 C C . THR A 1 76 ? -3.250 11.964 14.301 1.00 91.38 76 THR A C 1
ATOM 620 O O . THR A 1 76 ? -3.990 12.369 15.185 1.00 91.38 76 THR A O 1
ATOM 623 N N . GLU A 1 77 ? -3.674 11.732 13.057 1.00 93.38 77 GLU A N 1
ATOM 624 C CA . GLU A 1 77 ? -5.075 11.848 12.648 1.00 93.38 77 GLU A CA 1
ATOM 625 C C . GLU A 1 77 ? -5.421 10.785 11.604 1.00 93.38 77 GLU A C 1
ATOM 627 O O . GLU A 1 77 ? -4.645 10.517 10.678 1.00 93.38 77 GLU A O 1
ATOM 632 N N . ARG A 1 78 ? -6.616 10.203 11.731 1.00 94.94 78 ARG A N 1
ATOM 633 C CA . ARG A 1 78 ? -7.169 9.209 10.807 1.00 94.94 78 ARG A CA 1
ATOM 634 C C . ARG A 1 78 ? -8.659 9.439 10.581 1.00 94.94 78 ARG A C 1
ATOM 636 O O . ARG A 1 78 ? -9.340 9.984 11.445 1.00 94.94 78 ARG A O 1
ATOM 643 N N . LYS A 1 79 ? -9.187 8.946 9.463 1.00 96.44 79 LYS A N 1
ATOM 644 C CA . LYS A 1 79 ? -10.629 8.920 9.170 1.00 96.44 79 LYS A CA 1
ATOM 645 C C . LYS A 1 79 ? -11.058 7.520 8.754 1.00 96.44 79 LYS A C 1
ATOM 647 O O . LYS A 1 79 ? -10.410 6.933 7.895 1.00 96.44 79 LYS A O 1
ATOM 652 N N . CYS A 1 80 ? -12.143 7.001 9.331 1.00 96.75 80 CYS A N 1
ATOM 653 C CA . CYS A 1 80 ? -12.780 5.782 8.827 1.00 96.75 80 CYS A CA 1
ATOM 654 C C . CYS A 1 80 ? -13.397 6.080 7.452 1.00 96.75 80 CYS A C 1
ATOM 656 O O . CYS A 1 80 ? -14.157 7.042 7.319 1.00 96.75 80 CYS A O 1
ATOM 658 N N . VAL A 1 81 ? -13.020 5.315 6.429 1.00 96.69 81 VAL A N 1
ATOM 659 C CA . VAL A 1 81 ? -13.443 5.536 5.031 1.00 96.69 81 VAL A CA 1
ATOM 660 C C . VAL A 1 81 ? -14.346 4.430 4.485 1.00 96.69 81 VAL A C 1
ATOM 662 O O . VAL A 1 81 ? -14.767 4.504 3.336 1.00 96.69 81 VAL A O 1
ATOM 665 N N . GLY A 1 82 ? -14.650 3.428 5.304 1.00 94.50 82 GLY A N 1
ATOM 666 C CA . GLY A 1 82 ? -15.512 2.303 4.967 1.00 94.50 82 GLY A CA 1
ATOM 667 C C . GLY A 1 82 ? -15.058 1.044 5.693 1.00 94.50 82 GLY A C 1
ATOM 668 O O . GLY A 1 82 ? -14.223 1.106 6.601 1.00 94.50 82 GLY A O 1
ATOM 669 N N . SER A 1 83 ? -15.590 -0.095 5.270 1.00 92.94 83 SER A N 1
ATOM 670 C CA . SER A 1 83 ? -15.213 -1.409 5.778 1.00 92.94 83 SER A CA 1
ATOM 671 C C . SER A 1 83 ? -14.789 -2.336 4.643 1.00 92.94 83 SER A C 1
ATOM 673 O O . SER A 1 83 ? -15.178 -2.161 3.489 1.00 92.94 83 SER A O 1
ATOM 675 N N . TYR A 1 84 ? -13.955 -3.311 4.978 1.00 92.25 84 TYR A N 1
ATOM 676 C CA . TYR A 1 84 ? -13.520 -4.383 4.094 1.00 92.25 84 TYR A CA 1
ATOM 677 C C . TYR A 1 84 ? -13.617 -5.696 4.867 1.00 92.25 84 TYR A C 1
ATOM 679 O O . TYR A 1 84 ? -13.002 -5.833 5.924 1.00 92.25 84 TYR A O 1
ATOM 687 N N . LEU A 1 85 ? -14.444 -6.626 4.377 1.00 89.69 85 LEU A N 1
ATOM 688 C CA . LEU A 1 85 ? -14.779 -7.881 5.067 1.00 89.69 85 LEU A CA 1
ATOM 689 C C . LEU A 1 85 ? -15.257 -7.660 6.518 1.00 89.69 85 LEU A C 1
ATOM 691 O O . LEU A 1 85 ? -14.911 -8.411 7.419 1.00 89.69 85 LEU A O 1
ATOM 695 N N . GLY A 1 86 ? -16.020 -6.588 6.760 1.00 89.50 86 GLY A N 1
ATOM 696 C CA . GLY A 1 86 ? -16.514 -6.222 8.095 1.00 89.50 86 GLY A CA 1
ATOM 697 C C . GLY A 1 86 ? -15.518 -5.454 8.974 1.00 89.50 86 GLY A C 1
ATOM 698 O O . GLY A 1 86 ? -15.922 -4.887 9.986 1.00 89.50 86 GLY A O 1
ATOM 699 N N . HIS A 1 87 ? -14.249 -5.346 8.574 1.00 93.31 87 HIS A N 1
ATOM 700 C CA . HIS A 1 87 ? -13.235 -4.611 9.331 1.00 93.31 87 HIS A CA 1
ATOM 701 C C . HIS A 1 87 ? -13.138 -3.150 8.880 1.00 93.31 87 HIS A C 1
ATOM 703 O O . HIS A 1 87 ? -13.136 -2.877 7.676 1.00 93.31 87 HIS A O 1
ATOM 709 N N . PRO A 1 88 ? -13.024 -2.185 9.808 1.00 95.81 88 PRO A N 1
ATOM 710 C CA . PRO A 1 88 ? -12.928 -0.775 9.460 1.00 95.81 88 PRO A CA 1
ATOM 711 C C . PRO A 1 88 ? -11.594 -0.454 8.777 1.00 95.81 88 PRO A C 1
ATOM 713 O O . PRO A 1 88 ? -10.519 -0.873 9.224 1.00 95.81 88 PRO A O 1
ATOM 716 N N . ILE A 1 89 ? -11.665 0.343 7.711 1.00 97.31 89 ILE A N 1
ATOM 717 C CA . ILE A 1 89 ? -10.502 0.846 6.980 1.00 97.31 89 ILE A CA 1
ATOM 718 C C . ILE A 1 89 ? -10.323 2.331 7.263 1.00 97.31 89 ILE A C 1
ATOM 720 O O . ILE A 1 89 ? -11.258 3.134 7.165 1.00 97.31 89 ILE A O 1
ATOM 724 N N . TYR A 1 90 ? -9.090 2.709 7.582 1.00 97.38 90 TYR A N 1
ATOM 725 C CA . TYR A 1 90 ? -8.734 4.063 7.964 1.00 97.38 90 TYR A CA 1
ATOM 726 C C . TYR A 1 90 ? -7.811 4.700 6.938 1.00 97.38 90 TYR A C 1
ATOM 728 O O . TYR A 1 90 ? -6.805 4.122 6.533 1.00 97.38 90 TYR A O 1
ATOM 736 N N . LYS A 1 91 ? -8.131 5.935 6.556 1.00 97.81 91 LYS A N 1
ATOM 737 C CA . LYS A 1 91 ? -7.239 6.826 5.817 1.00 97.81 91 LYS A CA 1
ATOM 738 C C . LYS A 1 91 ? -6.418 7.646 6.805 1.00 97.81 91 LYS A C 1
ATOM 740 O O . LYS A 1 91 ? -6.991 8.280 7.694 1.00 97.81 91 LYS A O 1
ATOM 745 N N . VAL A 1 92 ? -5.101 7.675 6.624 1.00 97.25 92 VAL A N 1
ATOM 746 C CA . VAL A 1 92 ? -4.205 8.572 7.366 1.00 97.25 92 VAL A CA 1
ATOM 747 C C . VAL A 1 92 ? -4.440 10.002 6.879 1.00 97.25 92 VAL A C 1
ATOM 749 O O . VAL A 1 92 ? -4.354 10.273 5.679 1.00 97.25 92 VAL A O 1
ATOM 752 N N . LEU A 1 93 ? -4.763 10.909 7.802 1.00 95.19 93 LEU A N 1
ATOM 753 C CA . LEU A 1 93 ? -4.938 12.335 7.505 1.00 95.19 93 LEU A CA 1
ATOM 754 C C . LEU A 1 93 ? -3.693 13.150 7.855 1.00 95.19 93 LEU A C 1
ATOM 756 O O . LEU A 1 93 ? -3.370 14.096 7.144 1.00 95.19 93 LEU A O 1
ATOM 760 N N . SER A 1 94 ? -3.000 12.772 8.932 1.00 93.69 94 SER A N 1
ATOM 761 C CA . SER A 1 94 ? -1.834 13.498 9.427 1.00 93.69 94 SER A CA 1
ATOM 762 C C . SER A 1 94 ? -0.798 12.539 10.003 1.00 93.69 94 SER A C 1
ATOM 764 O O . SER A 1 94 ? -1.115 11.690 10.846 1.00 93.69 94 SER A O 1
ATOM 766 N N . LEU A 1 95 ? 0.438 12.691 9.530 1.00 94.06 95 LEU A N 1
ATOM 767 C CA . LEU A 1 95 ? 1.639 12.086 10.090 1.00 94.06 95 LEU A CA 1
ATOM 768 C C . LEU A 1 95 ? 2.451 13.175 10.788 1.00 94.06 95 LEU A C 1
ATOM 770 O O . LEU A 1 95 ? 2.530 14.302 10.299 1.00 94.06 95 LEU A O 1
ATOM 774 N N . LYS A 1 96 ? 3.098 12.822 11.898 1.00 91.12 96 LYS A N 1
ATOM 775 C CA . LYS A 1 96 ? 4.105 13.680 12.529 1.00 91.12 96 LYS A CA 1
ATOM 776 C C . LYS A 1 96 ? 5.385 12.915 12.776 1.00 91.12 96 LYS A C 1
ATOM 778 O O . LYS A 1 96 ? 5.351 11.739 13.148 1.00 91.12 96 LYS A O 1
ATOM 783 N N . VAL A 1 97 ? 6.495 13.617 12.607 1.00 89.62 97 VAL A N 1
ATOM 784 C CA . VAL A 1 97 ? 7.834 13.114 12.866 1.00 89.62 97 VAL A CA 1
ATOM 785 C C . VAL A 1 97 ? 8.390 13.751 14.135 1.00 89.62 97 VAL A C 1
ATOM 787 O O . VAL A 1 97 ? 8.496 14.972 14.256 1.00 89.62 97 VAL A O 1
ATOM 790 N N . PHE A 1 98 ? 8.780 12.907 15.084 1.00 84.25 98 PHE A N 1
ATOM 791 C CA . PHE A 1 98 ? 9.402 13.305 16.339 1.00 84.25 98 PHE A CA 1
ATOM 792 C C . PHE A 1 98 ? 10.875 12.918 16.331 1.00 84.25 98 PHE A C 1
ATOM 794 O O . PHE A 1 98 ? 11.224 11.779 16.058 1.00 84.25 98 PHE A O 1
ATOM 801 N N . CYS A 1 99 ? 11.745 13.874 16.634 1.00 80.69 99 CYS A N 1
ATOM 802 C CA . CYS A 1 99 ? 13.169 13.621 16.826 1.00 80.69 99 CYS A CA 1
ATOM 803 C C . CYS A 1 99 ? 13.370 12.922 18.179 1.00 80.69 99 CYS A C 1
ATOM 805 O O . CYS A 1 99 ? 12.950 13.464 19.205 1.00 80.69 99 CYS A O 1
ATOM 807 N N . CYS A 1 100 ? 13.968 11.732 18.169 1.00 71.94 100 CYS A N 1
ATOM 808 C CA . CYS A 1 100 ? 14.193 10.923 19.365 1.00 71.94 100 CYS A CA 1
ATOM 809 C C . CYS A 1 100 ? 15.518 11.268 20.052 1.00 71.94 100 CYS A C 1
ATOM 811 O O . CYS A 1 100 ? 15.579 11.311 21.277 1.00 71.94 100 CYS A O 1
ATOM 813 N N . ASP A 1 101 ? 16.552 11.572 19.262 1.00 65.00 101 ASP A N 1
ATOM 814 C CA . ASP A 1 101 ? 17.901 11.843 19.753 1.00 65.00 101 ASP A CA 1
ATOM 815 C C . ASP A 1 101 ? 18.329 13.266 19.380 1.00 65.00 101 ASP A C 1
ATOM 817 O O . ASP A 1 101 ? 18.365 13.635 18.206 1.00 65.00 101 ASP A O 1
ATOM 821 N N . ARG A 1 102 ? 18.716 14.077 20.372 1.00 58.56 102 ARG A N 1
ATOM 822 C CA . ARG A 1 102 ? 19.405 15.357 20.137 1.00 58.56 102 ARG A CA 1
ATOM 823 C C . ARG A 1 102 ? 20.890 15.208 20.445 1.00 58.56 102 ARG A C 1
ATOM 825 O O . ARG A 1 102 ? 21.396 15.777 21.411 1.00 58.56 102 ARG A O 1
ATOM 832 N N . SER A 1 103 ? 21.626 14.478 19.610 1.00 54.50 103 SER A N 1
ATOM 833 C CA . SER A 1 103 ? 23.097 14.443 19.683 1.00 54.50 103 SER A CA 1
ATOM 834 C C . SER A 1 103 ? 23.723 15.637 18.942 1.00 54.50 103 SER A C 1
ATOM 836 O O . SER A 1 103 ? 24.566 15.500 18.062 1.00 54.50 103 SER A O 1
ATOM 838 N N . ALA A 1 104 ? 23.280 16.852 19.264 1.00 54.50 104 ALA A N 1
ATOM 839 C CA . ALA A 1 104 ? 23.693 18.071 18.567 1.00 54.50 104 ALA A CA 1
ATOM 840 C C . ALA A 1 104 ? 24.703 18.877 19.392 1.00 54.50 104 ALA A C 1
ATOM 842 O O . ALA A 1 104 ? 24.478 20.056 19.662 1.00 54.50 104 ALA A O 1
ATOM 843 N N . LYS A 1 105 ? 25.794 18.249 19.851 1.00 53.78 105 LYS A N 1
ATOM 844 C CA . LYS A 1 105 ? 26.815 18.984 20.619 1.00 53.78 105 LYS A CA 1
ATOM 845 C C . LYS A 1 105 ? 28.153 19.215 19.923 1.00 53.78 105 LYS A C 1
ATOM 847 O O . LYS A 1 105 ? 28.863 20.061 20.429 1.00 53.78 105 LYS A O 1
ATOM 852 N N . ASN A 1 106 ? 28.481 18.584 18.785 1.00 53.03 106 ASN A N 1
ATOM 853 C CA . ASN A 1 106 ? 29.729 18.861 18.034 1.00 53.03 106 ASN A CA 1
ATOM 854 C C . ASN A 1 106 ? 29.704 18.322 16.577 1.00 53.03 106 ASN A C 1
ATOM 856 O O . ASN A 1 106 ? 30.556 17.522 16.186 1.00 53.03 106 ASN A O 1
ATOM 860 N N . SER A 1 107 ? 28.719 18.692 15.748 1.00 61.41 107 SER A N 1
ATOM 861 C CA . SER A 1 107 ? 28.677 18.264 14.336 1.00 61.41 107 SER A CA 1
ATOM 862 C C . SER A 1 107 ? 29.345 19.286 13.397 1.00 61.41 107 SER A C 1
ATOM 864 O O . SER A 1 107 ? 29.122 20.489 13.483 1.00 61.41 107 SER A O 1
ATOM 866 N N . ARG A 1 108 ? 30.198 18.798 12.481 1.00 69.62 108 ARG A N 1
ATOM 867 C CA . ARG A 1 108 ? 30.831 19.582 11.399 1.00 69.62 108 ARG A CA 1
ATOM 868 C C . ARG A 1 108 ? 29.748 20.273 10.552 1.00 69.62 108 ARG A C 1
ATOM 870 O O . ARG A 1 108 ? 28.757 19.628 10.226 1.00 69.62 108 ARG A O 1
ATOM 877 N N . TYR A 1 109 ? 29.954 21.535 10.159 1.00 71.12 109 TYR A N 1
ATOM 878 C CA . TYR A 1 109 ? 28.979 22.377 9.430 1.00 71.12 109 TYR A CA 1
ATOM 879 C C . TYR A 1 109 ? 28.266 21.668 8.258 1.00 71.12 109 TYR A C 1
ATOM 881 O O . TYR A 1 109 ? 27.054 21.789 8.097 1.00 71.12 109 TYR A O 1
ATOM 889 N N . GLU A 1 110 ? 28.991 20.857 7.482 1.00 70.75 110 GLU A N 1
ATOM 890 C CA . GLU A 1 110 ? 28.435 20.063 6.373 1.00 70.75 110 GLU A CA 1
ATOM 891 C C . GLU A 1 110 ? 27.344 19.073 6.822 1.00 70.75 110 GLU A C 1
ATOM 893 O O . GLU A 1 110 ? 26.332 18.929 6.137 1.00 70.75 110 GLU A O 1
ATOM 898 N N . LYS A 1 111 ? 27.493 18.435 7.993 1.00 76.75 111 LYS A N 1
ATOM 899 C CA . LYS A 1 111 ? 26.489 17.505 8.542 1.00 76.75 111 LYS A CA 1
ATOM 900 C C . LYS A 1 111 ? 25.195 18.227 8.912 1.00 76.75 111 LYS A C 1
ATOM 902 O O . LYS A 1 111 ? 24.120 17.711 8.635 1.00 76.75 111 LYS A O 1
ATOM 907 N N . ILE A 1 112 ? 25.302 19.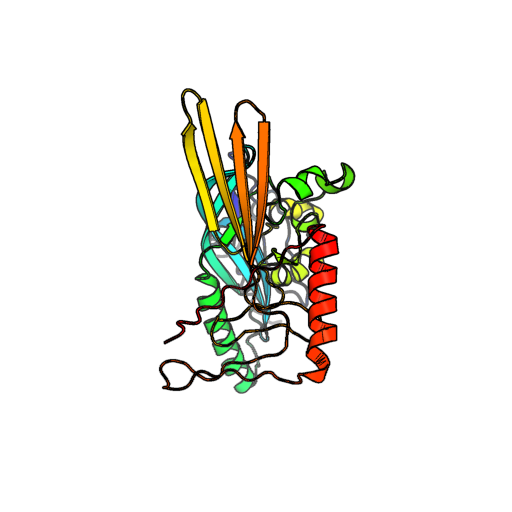432 9.476 1.00 77.69 112 ILE A N 1
ATOM 908 C CA . ILE A 1 112 ? 24.145 20.257 9.858 1.00 77.69 112 ILE A CA 1
ATOM 909 C C . ILE A 1 112 ? 23.332 20.639 8.616 1.00 77.69 112 ILE A C 1
ATOM 911 O O . ILE A 1 112 ? 22.101 20.581 8.630 1.00 77.69 112 ILE A O 1
ATOM 915 N N . LYS A 1 113 ? 24.014 21.004 7.521 1.00 83.38 113 LYS A N 1
ATOM 916 C CA . LYS A 1 113 ? 23.350 21.344 6.257 1.00 83.38 113 LYS A CA 1
ATOM 917 C C . LYS A 1 113 ? 22.579 20.148 5.689 1.00 83.38 113 LYS A C 1
ATOM 919 O O . LYS A 1 113 ? 21.392 20.284 5.406 1.00 83.38 113 LYS A O 1
ATOM 924 N N . ILE A 1 114 ? 23.229 18.989 5.580 1.00 84.69 114 ILE A N 1
ATOM 925 C CA . ILE A 1 114 ? 22.605 17.764 5.055 1.00 84.69 114 ILE A CA 1
ATOM 926 C C . ILE A 1 114 ? 21.425 17.326 5.938 1.00 84.69 114 ILE A C 1
ATOM 928 O O . ILE A 1 114 ? 20.366 16.968 5.428 1.00 84.69 114 ILE A O 1
ATOM 932 N N . GLU A 1 115 ? 21.556 17.403 7.263 1.00 84.50 115 GLU A N 1
ATOM 933 C CA . GLU A 1 115 ? 20.457 17.055 8.168 1.00 84.50 115 GLU A CA 1
ATOM 934 C C . GLU A 1 115 ? 19.254 17.996 7.999 1.00 84.50 115 GLU A C 1
ATOM 936 O O . GLU A 1 115 ? 18.103 17.556 8.007 1.00 84.50 115 GLU A O 1
ATOM 941 N N . SER A 1 116 ? 19.499 19.294 7.805 1.00 84.88 116 SER A N 1
ATOM 942 C CA . SER A 1 116 ? 18.438 20.263 7.510 1.00 84.88 116 SER A CA 1
ATOM 943 C C . SER A 1 116 ? 17.686 19.904 6.221 1.00 84.88 116 SER A C 1
ATOM 945 O O . SER A 1 116 ? 16.452 19.962 6.181 1.00 84.88 116 SER A O 1
ATOM 947 N N . GLU A 1 117 ? 18.410 19.460 5.189 1.00 88.94 117 GLU A N 1
ATOM 948 C CA . GLU A 1 117 ? 17.820 18.967 3.941 1.00 88.94 117 GLU A CA 1
ATOM 949 C C . GLU A 1 117 ? 16.972 17.707 4.183 1.00 88.94 117 GLU A C 1
ATOM 951 O O . GLU A 1 117 ? 15.810 17.666 3.769 1.00 88.94 117 GLU A O 1
ATOM 956 N N . PHE A 1 118 ? 17.472 16.723 4.941 1.00 89.75 118 PHE A N 1
ATOM 957 C CA . PHE A 1 118 ? 16.685 15.538 5.304 1.00 89.75 118 PHE A CA 1
ATOM 958 C C . PHE A 1 118 ? 15.434 15.880 6.119 1.00 89.75 118 PHE A C 1
ATOM 960 O O . PHE A 1 118 ? 14.360 15.343 5.848 1.00 89.75 118 PHE A O 1
ATOM 967 N N . ARG A 1 119 ? 15.516 16.822 7.064 1.00 85.88 119 ARG A N 1
ATOM 968 C CA . ARG A 1 119 ? 14.342 17.303 7.815 1.00 85.88 119 ARG A CA 1
ATOM 969 C C . ARG A 1 119 ? 13.309 17.961 6.908 1.00 85.88 119 ARG A C 1
ATOM 971 O O . ARG A 1 119 ? 12.111 17.805 7.138 1.00 85.88 119 ARG A O 1
ATOM 978 N N . SER A 1 120 ? 13.749 18.681 5.878 1.00 89.81 120 SER A N 1
ATOM 979 C CA . SER A 1 120 ? 12.848 19.227 4.860 1.00 89.81 120 SER A CA 1
ATOM 980 C C . SER A 1 120 ? 12.124 18.107 4.104 1.00 89.81 120 SER A C 1
ATOM 982 O O . SER A 1 120 ? 10.902 18.148 3.964 1.00 89.81 120 SER A O 1
ATOM 984 N N . LEU A 1 121 ? 12.846 17.053 3.707 1.00 90.38 121 LEU A N 1
ATOM 985 C CA . LEU A 1 121 ? 12.256 15.880 3.052 1.00 90.38 121 LEU A CA 1
ATOM 986 C C . LEU A 1 121 ? 11.279 15.125 3.965 1.00 90.38 121 LEU A C 1
ATOM 988 O O . LEU A 1 121 ? 10.220 14.703 3.503 1.00 90.38 121 LEU A O 1
ATOM 992 N N . LEU A 1 122 ? 11.572 15.014 5.263 1.00 89.50 122 LEU A N 1
ATOM 993 C CA . LEU A 1 122 ? 10.652 14.418 6.237 1.00 89.50 122 LEU A CA 1
ATOM 994 C C . LEU A 1 122 ? 9.335 15.199 6.336 1.00 89.50 122 LEU A C 1
ATOM 996 O O . LEU A 1 122 ? 8.270 14.589 6.326 1.00 89.50 122 LEU A O 1
ATOM 1000 N N . LYS A 1 123 ? 9.379 16.538 6.322 1.00 88.81 123 LYS A N 1
ATOM 1001 C CA . LYS A 1 123 ? 8.163 17.376 6.276 1.00 88.81 123 LYS A CA 1
ATOM 1002 C C . LYS A 1 123 ? 7.343 17.173 5.000 1.00 88.81 123 LYS A C 1
ATOM 1004 O O . LYS A 1 123 ? 6.130 17.379 5.002 1.00 88.81 123 LYS A O 1
ATOM 1009 N N . VAL A 1 124 ? 7.987 16.803 3.892 1.00 89.56 124 VAL A N 1
ATOM 1010 C CA . VAL A 1 124 ? 7.281 16.408 2.664 1.00 89.56 124 VAL A CA 1
ATOM 1011 C C . VAL A 1 124 ? 6.649 15.027 2.845 1.00 89.56 124 VAL A C 1
ATOM 1013 O O . VAL A 1 124 ? 5.485 14.845 2.491 1.00 89.56 124 VAL A O 1
ATOM 1016 N N . ALA A 1 125 ? 7.372 14.080 3.448 1.00 86.94 125 ALA A N 1
ATOM 1017 C CA . ALA A 1 125 ? 6.868 12.738 3.730 1.00 86.94 125 ALA A CA 1
ATOM 1018 C C . ALA A 1 125 ? 5.651 12.746 4.675 1.00 86.94 125 ALA A C 1
ATOM 1020 O O . ALA A 1 125 ? 4.723 11.966 4.461 1.00 86.94 125 ALA A O 1
ATOM 1021 N N . GLU A 1 126 ? 5.590 13.670 5.642 1.00 90.06 126 GLU A N 1
ATOM 1022 C CA . GLU A 1 126 ? 4.419 13.875 6.517 1.00 90.06 126 GLU A CA 1
ATOM 1023 C C . GLU A 1 126 ? 3.126 14.167 5.741 1.00 90.06 126 GLU A C 1
ATOM 1025 O O . GLU A 1 126 ? 2.031 13.839 6.194 1.00 90.06 126 GLU A O 1
ATOM 1030 N N . LYS A 1 127 ? 3.250 14.758 4.549 1.00 89.81 127 LYS A N 1
ATOM 1031 C CA . LYS A 1 127 ? 2.126 15.132 3.681 1.00 89.81 127 LYS A CA 1
ATOM 1032 C C . LYS A 1 127 ? 1.818 14.078 2.620 1.00 89.81 127 LYS A C 1
ATOM 1034 O O . LYS A 1 127 ? 1.081 14.370 1.678 1.00 89.81 127 LYS A O 1
ATOM 1039 N N . THR A 1 128 ? 2.385 12.875 2.732 1.00 90.81 128 THR A N 1
ATOM 1040 C CA . THR A 1 128 ? 2.161 11.799 1.760 1.00 90.81 128 THR A CA 1
ATOM 1041 C C . THR A 1 128 ? 0.671 11.447 1.705 1.00 90.81 128 THR A C 1
ATOM 1043 O O . THR A 1 128 ? 0.116 10.969 2.696 1.00 90.81 128 THR A O 1
ATOM 1046 N N . PRO A 1 129 ? -0.005 11.656 0.562 1.00 92.56 129 PRO A N 1
ATOM 1047 C CA . PRO A 1 129 ? -1.425 11.378 0.454 1.00 92.56 129 PRO A CA 1
ATOM 1048 C C . PRO A 1 129 ? -1.681 9.899 0.155 1.00 92.56 129 PRO A C 1
ATOM 1050 O O . PRO A 1 129 ? -0.816 9.168 -0.334 1.00 92.56 129 PRO A O 1
ATOM 1053 N N . GLY A 1 130 ? -2.933 9.489 0.368 1.00 95.44 130 GLY A N 1
ATOM 1054 C CA . GLY A 1 130 ? -3.423 8.181 -0.064 1.00 95.44 130 GLY A CA 1
ATOM 1055 C C . GLY A 1 130 ? -2.843 7.020 0.737 1.00 95.44 130 GLY A C 1
ATOM 1056 O O . GLY A 1 130 ? -2.644 5.950 0.175 1.00 95.44 130 GLY A O 1
ATOM 1057 N N . LEU A 1 131 ? -2.556 7.236 2.019 1.00 97.69 131 LEU A N 1
ATOM 1058 C CA . LEU A 1 131 ? -2.135 6.191 2.943 1.00 97.69 131 LEU A CA 1
ATOM 1059 C C . LEU A 1 131 ? -3.352 5.614 3.672 1.00 97.69 131 LEU A C 1
ATOM 1061 O O . LEU A 1 131 ? -4.172 6.364 4.211 1.00 97.69 131 LEU A O 1
ATOM 1065 N N . TYR A 1 132 ? -3.455 4.290 3.684 1.00 98.12 132 TYR A N 1
ATOM 1066 C CA . TYR A 1 132 ? -4.548 3.545 4.300 1.00 98.12 132 TYR A CA 1
ATOM 1067 C C . TYR A 1 132 ? -3.997 2.419 5.166 1.00 98.12 132 TYR A C 1
ATOM 1069 O O . TYR A 1 132 ? -2.906 1.913 4.903 1.00 98.12 132 TYR A O 1
ATOM 1077 N N . PHE A 1 133 ? -4.753 2.030 6.186 1.00 97.06 133 PHE A N 1
ATOM 1078 C CA . PHE A 1 133 ? -4.452 0.890 7.047 1.00 97.06 133 PHE A CA 1
ATOM 1079 C C . PHE A 1 133 ? -5.736 0.362 7.703 1.00 97.06 133 PHE A C 1
ATOM 1081 O O . PHE A 1 133 ? -6.787 1.008 7.662 1.00 97.06 133 PHE A O 1
ATOM 1088 N N . SER A 1 134 ? -5.640 -0.798 8.343 1.00 95.75 134 SER A N 1
ATOM 1089 C CA . SER A 1 134 ? -6.635 -1.294 9.292 1.00 95.75 134 SER A CA 1
ATOM 1090 C C . SER A 1 134 ? -5.927 -1.802 10.542 1.00 95.75 134 SER A C 1
ATOM 1092 O O . SER A 1 134 ? -4.747 -2.147 10.491 1.00 95.75 134 SER A O 1
ATOM 1094 N N . TYR A 1 135 ? -6.642 -1.825 11.663 1.00 93.06 135 TYR A N 1
ATOM 1095 C CA . TYR A 1 135 ? -6.148 -2.447 12.889 1.00 93.06 135 TYR A CA 1
ATOM 1096 C C . TYR A 1 135 ? -6.321 -3.965 12.868 1.00 93.06 135 TYR A C 1
ATOM 1098 O O . TYR A 1 135 ? -5.581 -4.666 13.557 1.00 93.06 135 TYR A O 1
ATOM 1106 N N . ASP A 1 136 ? -7.278 -4.461 12.084 1.00 91.88 136 ASP A N 1
ATOM 1107 C CA . ASP A 1 136 ? -7.831 -5.803 12.282 1.00 91.88 136 ASP A CA 1
ATOM 1108 C C . ASP A 1 136 ? -7.703 -6.690 11.040 1.00 91.88 136 ASP A C 1
ATOM 1110 O O . ASP A 1 136 ? -7.816 -7.904 11.148 1.00 91.88 136 ASP A O 1
ATOM 1114 N N . ILE A 1 137 ? -7.416 -6.107 9.870 1.00 93.25 137 ILE A N 1
ATOM 1115 C CA . ILE A 1 137 ? -7.224 -6.858 8.628 1.00 93.25 137 ILE A CA 1
ATOM 1116 C C . ILE A 1 137 ? -5.994 -6.395 7.849 1.00 93.25 137 ILE A C 1
ATOM 1118 O O . ILE A 1 137 ? -5.667 -5.207 7.771 1.00 93.25 137 ILE A O 1
ATOM 1122 N N . ASN A 1 138 ? -5.313 -7.348 7.219 1.00 94.81 138 ASN A N 1
ATOM 1123 C CA . ASN A 1 138 ? -4.162 -7.066 6.383 1.00 94.81 138 ASN A CA 1
ATOM 1124 C C . ASN A 1 138 ? -4.593 -6.601 4.983 1.00 94.81 138 ASN A C 1
ATOM 1126 O O . ASN A 1 138 ? -4.868 -7.398 4.090 1.00 94.81 138 ASN A O 1
ATOM 1130 N N . ILE A 1 139 ? -4.581 -5.287 4.771 1.00 95.75 139 ILE A N 1
ATOM 1131 C CA . ILE A 1 139 ? -4.955 -4.682 3.486 1.00 95.75 139 ILE A CA 1
ATOM 1132 C C . ILE A 1 139 ? -3.848 -4.722 2.422 1.00 95.75 139 ILE A C 1
ATOM 1134 O O . ILE A 1 139 ? -4.059 -4.220 1.321 1.00 95.75 139 ILE A O 1
ATOM 1138 N N . THR A 1 140 ? -2.663 -5.268 2.724 1.00 96.69 140 THR A N 1
ATOM 1139 C CA . THR A 1 140 ? -1.569 -5.407 1.740 1.00 96.69 140 THR A CA 1
ATOM 1140 C C . THR A 1 140 ? -1.765 -6.609 0.810 1.00 96.69 140 THR A C 1
ATOM 1142 O O . THR A 1 140 ? -1.120 -6.691 -0.234 1.00 96.69 140 THR A O 1
ATOM 1145 N N . LEU A 1 141 ? -2.648 -7.538 1.178 1.00 95.94 141 LEU A N 1
ATOM 1146 C CA . LEU A 1 141 ? -2.980 -8.741 0.422 1.00 95.94 141 LEU A CA 1
ATOM 1147 C C . LEU A 1 141 ? -4.319 -8.570 -0.306 1.00 95.94 141 LEU A C 1
ATOM 1149 O O . LEU A 1 141 ? -5.173 -7.794 0.121 1.00 95.94 141 LEU A O 1
ATOM 1153 N N . SER A 1 142 ? -4.498 -9.310 -1.402 1.00 96.00 142 SER A N 1
ATOM 1154 C CA . SER A 1 142 ? -5.812 -9.485 -2.022 1.00 96.00 142 SER A CA 1
ATOM 1155 C C . SER A 1 142 ? -6.671 -10.450 -1.205 1.00 96.00 142 SER A C 1
ATOM 1157 O O . SER A 1 142 ? -6.141 -11.275 -0.461 1.00 96.00 142 SER A O 1
ATOM 1159 N N . THR A 1 143 ? -7.988 -10.397 -1.386 1.00 95.69 143 THR A N 1
ATOM 1160 C CA . THR A 1 143 ? -8.960 -11.305 -0.749 1.00 95.69 143 THR A CA 1
ATOM 1161 C C . THR A 1 143 ? -8.597 -12.766 -0.979 1.00 95.69 143 THR A C 1
ATOM 1163 O O . THR A 1 143 ? -8.595 -13.551 -0.038 1.00 95.69 143 THR A O 1
ATOM 1166 N N . GLN A 1 144 ? -8.233 -13.125 -2.215 1.00 93.94 144 GLN A N 1
ATOM 1167 C CA . GLN A 1 144 ? -7.807 -14.485 -2.544 1.00 93.94 144 GLN A CA 1
ATOM 1168 C C . GLN A 1 144 ? -6.607 -14.904 -1.687 1.00 93.94 144 GLN A C 1
ATOM 1170 O O . GLN A 1 144 ? -6.648 -15.932 -1.026 1.00 93.94 144 GLN A O 1
ATOM 1175 N N . ARG A 1 145 ? -5.572 -14.058 -1.614 1.00 93.38 145 ARG A N 1
ATOM 1176 C CA . ARG A 1 145 ? -4.364 -14.362 -0.837 1.00 93.38 145 ARG A CA 1
ATOM 1177 C C . ARG A 1 145 ? -4.587 -14.351 0.666 1.00 93.38 145 ARG A C 1
ATOM 1179 O O . ARG A 1 145 ? -3.872 -15.060 1.358 1.00 93.38 145 ARG A O 1
ATOM 1186 N N . LEU A 1 146 ? -5.521 -13.539 1.160 1.00 93.50 146 LEU A N 1
ATOM 1187 C CA . LEU A 1 146 ? -5.949 -13.575 2.558 1.00 93.50 146 LEU A CA 1
ATOM 1188 C C . LEU A 1 146 ? -6.605 -14.914 2.888 1.00 93.50 146 LEU A C 1
ATOM 1190 O O . LEU A 1 146 ? -6.328 -15.469 3.943 1.00 93.50 146 LEU A O 1
ATOM 1194 N N . ASN A 1 147 ? -7.428 -15.439 1.980 1.00 91.94 147 ASN A N 1
ATOM 1195 C CA . ASN A 1 147 ? -8.092 -16.726 2.162 1.00 91.94 147 ASN A CA 1
ATOM 1196 C C . ASN A 1 147 ? -7.128 -17.919 2.023 1.00 91.94 147 ASN A C 1
ATOM 1198 O O . ASN A 1 147 ? -7.348 -18.959 2.631 1.00 91.94 147 ASN A O 1
ATOM 1202 N N . ASP A 1 148 ? -6.047 -17.755 1.256 1.00 92.00 148 ASP A N 1
ATOM 1203 C CA . ASP A 1 148 ? -4.982 -18.755 1.114 1.00 92.00 148 ASP A CA 1
ATOM 1204 C C . ASP A 1 148 ? -3.997 -18.767 2.306 1.00 92.00 148 ASP A C 1
ATOM 1206 O O . ASP A 1 148 ? -3.081 -19.595 2.340 1.00 92.00 148 ASP A O 1
ATOM 1210 N N . LEU A 1 149 ? -4.123 -17.845 3.275 1.00 90.38 149 LEU A N 1
ATOM 1211 C CA . LEU A 1 149 ? -3.275 -17.850 4.470 1.00 90.38 149 LEU A CA 1
ATOM 1212 C C . LEU A 1 149 ? -3.584 -19.077 5.335 1.00 90.38 149 LEU A C 1
ATOM 1214 O O . LEU A 1 149 ? -4.726 -19.322 5.711 1.00 90.38 149 LEU A O 1
ATOM 1218 N N . GLY A 1 150 ? -2.542 -19.823 5.704 1.00 88.00 150 GLY A N 1
ATOM 1219 C CA . GLY A 1 150 ? -2.668 -20.907 6.678 1.00 88.00 150 GLY A CA 1
ATOM 1220 C C . GLY A 1 150 ? -2.959 -20.381 8.086 1.00 88.00 150 GLY A C 1
ATOM 1221 O O . GLY A 1 150 ? -2.586 -19.255 8.425 1.00 88.00 150 GLY A O 1
ATOM 1222 N N . GLU A 1 151 ? -3.564 -21.222 8.929 1.00 85.25 151 GLU A N 1
ATOM 1223 C CA . GLU A 1 151 ? -3.959 -20.868 10.304 1.00 85.25 151 GLU A CA 1
ATOM 1224 C C . GLU A 1 151 ? -2.808 -20.269 11.125 1.00 85.25 151 GLU A C 1
ATOM 1226 O O . GLU A 1 151 ? -2.994 -19.263 11.810 1.00 85.25 151 GLU A O 1
ATOM 1231 N N . GLU A 1 152 ? -1.598 -20.820 10.989 1.00 86.31 152 GLU A N 1
ATOM 1232 C CA . GLU A 1 152 ? -0.399 -20.318 11.671 1.00 86.31 152 GLU A CA 1
ATOM 1233 C C . GLU A 1 152 ? -0.078 -18.865 11.300 1.00 86.31 152 GLU A C 1
ATOM 1235 O O . GLU A 1 152 ? 0.336 -18.080 12.149 1.00 86.31 152 GLU A O 1
ATOM 1240 N N . THR A 1 153 ? -0.285 -18.482 10.036 1.00 86.06 153 THR A N 1
ATOM 1241 C CA . THR A 1 153 ? 0.018 -17.122 9.565 1.00 86.06 153 THR A CA 1
ATOM 1242 C C . THR A 1 153 ? -1.046 -16.133 10.023 1.00 86.06 153 THR A C 1
ATOM 1244 O O . THR A 1 153 ? -0.712 -15.009 10.392 1.00 86.06 153 THR A O 1
ATOM 1247 N N . THR A 1 154 ? -2.310 -16.551 10.068 1.00 84.69 154 THR A N 1
ATOM 1248 C CA . THR A 1 154 ? -3.434 -15.716 10.517 1.00 84.69 154 THR A CA 1
ATOM 1249 C C . THR A 1 154 ? -3.312 -15.309 11.989 1.00 84.69 154 THR A C 1
ATOM 1251 O O . THR A 1 154 ? -3.775 -14.235 12.367 1.00 84.69 154 THR A O 1
ATOM 1254 N N . GLN A 1 155 ? -2.640 -16.121 12.812 1.00 86.19 155 GLN A N 1
ATOM 1255 C CA . GLN A 1 155 ? -2.366 -15.810 14.222 1.00 86.19 155 GLN A CA 1
ATOM 1256 C C . GLN A 1 155 ? -1.216 -14.811 14.422 1.00 86.19 155 GLN A C 1
ATOM 1258 O O . GLN A 1 155 ? -1.071 -14.241 15.505 1.00 86.19 155 GLN A O 1
ATOM 1263 N N . LEU A 1 156 ? -0.382 -14.587 13.403 1.00 88.69 156 LEU A N 1
ATOM 1264 C CA . LEU A 1 156 ? 0.713 -13.623 13.490 1.00 88.69 156 LEU A CA 1
ATOM 1265 C C . LEU A 1 156 ? 0.175 -12.185 13.493 1.00 88.69 156 LEU A C 1
ATOM 1267 O O . LEU A 1 156 ? -0.886 -11.918 12.937 1.00 88.69 156 LEU A O 1
ATOM 1271 N N . PRO A 1 157 ? 0.912 -11.208 14.042 1.00 89.06 157 PRO A N 1
ATOM 1272 C CA . PRO A 1 157 ? 0.547 -9.803 13.895 1.00 89.06 157 PRO A CA 1
ATOM 1273 C C . PRO A 1 157 ? 0.521 -9.374 12.420 1.00 89.06 157 PRO A C 1
ATOM 1275 O O . PRO A 1 157 ? 1.303 -9.864 11.601 1.00 89.06 157 PRO A O 1
ATOM 1278 N N . LEU A 1 158 ? -0.342 -8.406 12.084 1.00 91.19 158 LEU A N 1
ATOM 1279 C CA . LEU A 1 158 ? -0.606 -7.987 10.697 1.00 91.19 158 LEU A CA 1
ATOM 1280 C C . LEU A 1 158 ? 0.663 -7.636 9.904 1.00 91.19 158 LEU A C 1
ATOM 1282 O O . LEU A 1 158 ? 0.740 -7.905 8.708 1.00 91.19 158 LEU A O 1
ATOM 1286 N N . TRP A 1 159 ? 1.672 -7.057 10.556 1.00 88.31 159 TRP A N 1
ATOM 1287 C CA . TRP A 1 159 ? 2.938 -6.700 9.914 1.00 88.31 159 TRP A CA 1
ATOM 1288 C C . TRP A 1 159 ? 3.775 -7.907 9.481 1.00 88.31 159 TRP A C 1
ATOM 1290 O O . TRP A 1 159 ? 4.487 -7.803 8.486 1.00 88.31 159 TRP A O 1
ATOM 1300 N N . ARG A 1 160 ? 3.653 -9.064 10.147 1.00 89.38 160 ARG A N 1
ATOM 1301 C CA . ARG A 1 160 ? 4.300 -10.319 9.713 1.00 89.38 160 ARG A CA 1
ATOM 1302 C C . ARG A 1 160 ? 3.572 -10.983 8.555 1.00 89.38 160 ARG A C 1
ATOM 1304 O O . ARG A 1 160 ? 4.192 -11.694 7.775 1.00 89.38 160 ARG A O 1
ATOM 1311 N N . GLN A 1 161 ? 2.269 -10.746 8.447 1.00 92.25 161 GLN A N 1
ATOM 1312 C CA . GLN A 1 161 ? 1.451 -11.232 7.338 1.00 92.25 161 GLN A CA 1
ATOM 1313 C C . GLN A 1 161 ? 1.587 -10.350 6.084 1.00 92.25 161 GLN A C 1
ATOM 1315 O O . GLN A 1 161 ? 1.149 -10.730 4.997 1.00 92.25 161 GLN A O 1
ATOM 1320 N N . ALA A 1 162 ? 2.112 -9.130 6.235 1.00 93.56 162 ALA A N 1
ATOM 1321 C CA . ALA A 1 162 ? 2.096 -8.111 5.198 1.00 93.56 162 ALA A CA 1
ATOM 1322 C C . ALA A 1 162 ? 2.901 -8.520 3.956 1.00 93.56 162 ALA A C 1
ATOM 1324 O O . ALA A 1 162 ? 3.998 -9.063 4.043 1.00 93.56 162 ALA A O 1
ATOM 1325 N N . GLU A 1 163 ? 2.380 -8.195 2.774 1.00 94.25 163 GLU A N 1
ATOM 1326 C CA . GLU A 1 163 ? 3.110 -8.316 1.519 1.00 94.25 163 GLU A CA 1
ATOM 1327 C C . GLU A 1 163 ? 4.089 -7.139 1.370 1.00 94.25 163 GLU A C 1
ATOM 1329 O O . GLU A 1 163 ? 3.643 -6.001 1.166 1.00 94.25 163 GLU A O 1
ATOM 1334 N N . PRO A 1 164 ? 5.414 -7.385 1.355 1.00 93.75 164 PRO A N 1
ATOM 1335 C CA . PRO A 1 164 ? 6.409 -6.312 1.341 1.00 93.75 164 PRO A CA 1
ATOM 1336 C C . PRO A 1 164 ? 6.286 -5.368 0.139 1.00 93.75 164 PRO A C 1
ATOM 1338 O O . PRO A 1 164 ? 6.599 -4.184 0.239 1.00 93.75 164 PRO A O 1
ATOM 1341 N N . ARG A 1 165 ? 5.785 -5.859 -1.007 1.00 93.62 165 ARG A N 1
ATOM 1342 C CA . ARG A 1 165 ? 5.565 -5.026 -2.204 1.00 93.62 165 ARG A CA 1
ATOM 1343 C C . ARG A 1 165 ? 4.597 -3.883 -1.966 1.00 93.62 165 ARG A C 1
ATOM 1345 O O . ARG A 1 165 ? 4.758 -2.850 -2.599 1.00 93.62 165 ARG A O 1
ATOM 1352 N N . PHE A 1 166 ? 3.584 -4.078 -1.133 1.00 96.69 166 PHE A N 1
ATOM 1353 C CA . PHE A 1 166 ? 2.523 -3.095 -0.912 1.00 96.69 166 PHE A CA 1
ATOM 1354 C C . PHE A 1 166 ? 2.615 -2.437 0.466 1.00 96.69 166 PHE A C 1
ATOM 1356 O O . PHE A 1 166 ? 1.801 -1.574 0.788 1.00 96.69 166 PHE A O 1
ATOM 1363 N N . LEU A 1 167 ? 3.627 -2.806 1.254 1.00 96.06 167 LEU A N 1
ATOM 1364 C CA . LEU A 1 167 ? 3.913 -2.235 2.558 1.00 96.06 167 LEU A CA 1
ATOM 1365 C C . LEU A 1 167 ? 4.719 -0.937 2.401 1.00 96.06 167 LEU A C 1
ATOM 1367 O O . LEU A 1 167 ? 5.943 -0.952 2.263 1.00 96.06 167 LEU A O 1
ATOM 1371 N N . TRP A 1 168 ? 4.022 0.201 2.399 1.00 95.69 168 TRP A N 1
ATOM 1372 C CA . TRP A 1 168 ? 4.603 1.535 2.208 1.00 95.69 168 TRP A CA 1
ATOM 1373 C C . TRP A 1 168 ? 5.682 1.855 3.244 1.00 95.69 168 TRP A C 1
ATOM 1375 O O . TRP A 1 168 ? 6.749 2.359 2.895 1.00 95.69 168 TRP A O 1
ATOM 1385 N N . ASN A 1 169 ? 5.424 1.519 4.504 1.00 94.50 169 ASN A N 1
ATOM 1386 C CA . ASN A 1 169 ? 6.324 1.768 5.620 1.00 94.50 169 ASN A CA 1
ATOM 1387 C C . ASN A 1 169 ? 7.314 0.626 5.896 1.00 94.50 169 ASN A C 1
ATOM 1389 O O . ASN A 1 169 ? 7.907 0.627 6.966 1.00 94.50 169 ASN A O 1
ATOM 1393 N N . ASN A 1 170 ? 7.542 -0.312 4.963 1.00 92.56 170 ASN A N 1
ATOM 1394 C CA . ASN A 1 170 ? 8.391 -1.492 5.203 1.00 92.56 170 ASN A CA 1
ATOM 1395 C C . ASN A 1 170 ? 9.748 -1.130 5.824 1.00 92.56 170 ASN A C 1
ATOM 1397 O O . ASN A 1 170 ? 10.074 -1.611 6.900 1.00 92.56 170 ASN A O 1
ATOM 1401 N N . TYR A 1 171 ? 10.475 -0.205 5.190 1.00 90.75 171 TYR A N 1
ATOM 1402 C CA . TYR A 1 171 ? 11.776 0.264 5.677 1.00 90.75 171 TYR A CA 1
ATOM 1403 C C . TYR A 1 171 ? 11.693 0.938 7.055 1.00 90.75 171 TYR A C 1
ATOM 1405 O O . TYR A 1 171 ? 12.560 0.755 7.899 1.00 90.75 171 TYR A O 1
ATOM 1413 N N . LEU A 1 172 ? 10.623 1.697 7.318 1.00 90.38 172 LEU A N 1
ATOM 1414 C CA . LEU A 1 172 ? 10.437 2.372 8.606 1.00 90.38 172 LEU A CA 1
ATOM 1415 C C . LEU A 1 172 ? 10.151 1.375 9.739 1.00 90.38 172 LEU A C 1
ATOM 1417 O O . LEU A 1 172 ? 10.374 1.684 10.908 1.00 90.38 172 LEU A O 1
ATOM 1421 N N . LEU A 1 173 ? 9.618 0.197 9.415 1.00 89.00 173 LEU A N 1
ATOM 1422 C CA . LEU A 1 173 ? 9.314 -0.831 10.401 1.00 89.00 173 LEU A CA 1
ATOM 1423 C C . LEU A 1 173 ? 10.533 -1.679 10.778 1.00 89.00 173 LEU A C 1
ATOM 1425 O O . LEU A 1 173 ? 10.511 -2.267 11.853 1.00 89.00 173 LEU A O 1
ATOM 1429 N N . GLU A 1 174 ? 11.592 -1.718 9.964 1.00 85.19 174 GLU A N 1
ATOM 1430 C CA . GLU A 1 174 ? 12.774 -2.569 10.196 1.00 85.19 174 GLU A CA 1
ATOM 1431 C C . GLU A 1 174 ? 13.353 -2.373 11.607 1.00 85.19 174 GLU A C 1
ATOM 1433 O O . GLU A 1 174 ? 13.453 -3.329 12.374 1.00 85.19 174 GLU A O 1
ATOM 1438 N N . LEU A 1 175 ? 13.589 -1.121 12.012 1.00 79.19 175 LEU A N 1
ATOM 1439 C CA . LEU A 1 175 ? 14.124 -0.800 13.342 1.00 79.19 175 LEU A CA 1
ATOM 1440 C C . LEU A 1 175 ? 13.166 -1.147 14.494 1.00 79.19 175 LEU A C 1
ATOM 1442 O O . LEU A 1 175 ? 13.613 -1.480 15.591 1.00 79.19 175 LEU A O 1
ATOM 1446 N N . LEU A 1 176 ? 11.849 -1.072 14.266 1.00 76.19 176 LEU A N 1
ATOM 1447 C CA . LEU A 1 176 ? 10.857 -1.488 15.264 1.00 76.19 176 LEU A CA 1
ATOM 1448 C C . LEU A 1 176 ? 10.821 -3.013 15.415 1.00 76.19 176 LEU A C 1
ATOM 1450 O O . LEU A 1 176 ? 10.614 -3.513 16.519 1.00 76.19 176 LEU A O 1
ATOM 1454 N N . ILE A 1 177 ? 11.026 -3.739 14.315 1.00 76.62 177 ILE A N 1
ATOM 1455 C CA . ILE A 1 177 ? 10.963 -5.203 14.253 1.00 76.62 177 ILE A CA 1
ATOM 1456 C C . ILE A 1 177 ? 12.226 -5.847 14.838 1.00 76.62 177 ILE A C 1
ATOM 1458 O O . ILE A 1 177 ? 12.125 -6.869 15.519 1.00 76.62 177 ILE A O 1
ATOM 1462 N N . GLU A 1 178 ? 13.404 -5.275 14.583 1.00 72.88 178 GLU A N 1
ATOM 1463 C CA . GLU A 1 178 ? 14.692 -5.814 15.049 1.00 72.88 178 GLU A CA 1
ATOM 1464 C C . GLU A 1 178 ? 14.829 -5.794 16.578 1.00 72.88 178 GLU A C 1
ATOM 1466 O O . GLU A 1 178 ? 15.498 -6.649 17.170 1.00 72.88 178 GLU A O 1
ATOM 1471 N N . SER A 1 179 ? 14.151 -4.861 17.245 1.00 65.88 179 SER A N 1
ATOM 1472 C CA . SER A 1 179 ? 14.173 -4.767 18.699 1.00 65.88 179 SER A CA 1
ATOM 1473 C C . SER A 1 179 ? 13.248 -5.808 19.343 1.00 65.88 179 SER A C 1
ATOM 1475 O O . SER A 1 179 ? 12.058 -5.584 19.576 1.00 65.88 179 SER A O 1
ATOM 1477 N N . ARG A 1 180 ? 13.806 -6.979 19.677 1.00 58.09 180 ARG A N 1
ATOM 1478 C CA . ARG A 1 180 ? 13.060 -8.111 20.271 1.00 58.09 180 ARG A CA 1
ATOM 1479 C C . ARG A 1 180 ? 12.296 -7.768 21.557 1.00 58.09 180 ARG A C 1
ATOM 1481 O O . ARG A 1 180 ? 11.266 -8.380 21.816 1.00 58.09 180 ARG A O 1
ATOM 1488 N N . GLN A 1 181 ? 12.778 -6.809 22.354 1.00 54.72 181 GLN A N 1
ATOM 1489 C CA . GLN A 1 181 ? 12.090 -6.357 23.575 1.00 54.72 181 GLN A CA 1
ATOM 1490 C C . GLN A 1 181 ? 10.787 -5.598 23.276 1.00 54.72 181 GLN A C 1
ATOM 1492 O O . GLN A 1 181 ? 9.856 -5.635 24.076 1.00 54.72 181 GLN A O 1
ATOM 1497 N N . LEU A 1 182 ? 10.710 -4.936 22.121 1.00 56.03 182 LEU A N 1
ATOM 1498 C CA . LEU A 1 182 ? 9.569 -4.124 21.695 1.00 56.03 182 LEU A CA 1
ATOM 1499 C C . LEU A 1 182 ? 8.464 -4.944 21.044 1.00 56.03 182 LEU A C 1
ATOM 1501 O O . LEU A 1 182 ? 7.286 -4.606 21.152 1.00 56.03 182 LEU A O 1
ATOM 1505 N N . GLN A 1 183 ? 8.865 -6.020 20.375 1.00 59.88 183 GLN A N 1
ATOM 1506 C CA . GLN A 1 183 ? 8.033 -6.752 19.438 1.00 59.88 183 GLN A CA 1
ATOM 1507 C C . GLN A 1 183 ? 6.735 -7.264 20.080 1.00 59.88 183 GLN A C 1
ATOM 1509 O O . GLN A 1 183 ? 5.655 -6.871 19.663 1.00 59.88 183 GLN A O 1
ATOM 1514 N N . GLN A 1 184 ? 6.816 -8.024 21.177 1.00 63.41 184 GLN A N 1
ATOM 1515 C CA . GLN A 1 184 ? 5.633 -8.697 21.740 1.00 63.41 184 GLN A CA 1
ATOM 1516 C C . GLN A 1 184 ? 4.541 -7.746 22.256 1.00 63.41 184 GLN A C 1
ATOM 1518 O O . GLN A 1 184 ? 3.366 -8.100 22.230 1.00 63.41 184 GLN A O 1
ATOM 1523 N N . LYS A 1 185 ? 4.903 -6.547 22.733 1.00 67.19 185 LYS A N 1
ATOM 1524 C CA . LYS A 1 185 ? 3.932 -5.583 23.284 1.00 67.19 185 LYS A CA 1
ATOM 1525 C C . LYS A 1 185 ? 3.485 -4.531 22.268 1.00 67.19 185 LYS A C 1
ATOM 1527 O O . LYS A 1 185 ? 2.385 -3.999 22.399 1.00 67.19 185 LYS A O 1
ATOM 1532 N N . LEU A 1 186 ? 4.314 -4.221 21.266 1.00 71.19 186 LEU A N 1
ATOM 1533 C CA . LEU A 1 186 ? 4.004 -3.214 20.245 1.00 71.19 186 LEU A CA 1
ATOM 1534 C C . LEU A 1 186 ? 3.409 -3.792 18.961 1.00 71.19 186 LEU A C 1
ATOM 1536 O O . LEU A 1 186 ? 2.907 -3.018 18.148 1.00 71.19 186 LEU A O 1
ATOM 1540 N N . ASP A 1 187 ? 3.394 -5.115 18.796 1.00 77.69 187 ASP A N 1
ATOM 1541 C CA . ASP A 1 187 ? 2.788 -5.816 17.658 1.00 77.69 187 ASP A CA 1
ATOM 1542 C C . ASP A 1 187 ? 1.397 -5.272 17.244 1.00 77.69 187 ASP A C 1
ATOM 1544 O O . ASP A 1 187 ? 1.194 -5.036 16.049 1.00 77.69 187 ASP A O 1
ATOM 1548 N N . PRO A 1 188 ? 0.459 -4.963 18.169 1.00 77.94 188 PRO A N 1
ATOM 1549 C CA . PRO A 1 188 ? -0.843 -4.381 17.822 1.00 77.94 188 PRO A CA 1
ATOM 1550 C C . PRO A 1 188 ? -0.787 -2.942 17.273 1.00 77.94 188 PRO A C 1
ATOM 1552 O O . PRO A 1 188 ? -1.774 -2.453 16.720 1.00 77.94 188 PRO A O 1
ATOM 1555 N N . TYR A 1 189 ? 0.325 -2.237 17.462 1.00 76.00 189 TYR A N 1
ATOM 1556 C CA . TYR A 1 189 ? 0.502 -0.827 17.106 1.00 76.00 189 TYR A CA 1
ATOM 1557 C C . TYR A 1 189 ? 1.452 -0.620 15.920 1.00 76.00 189 TYR A C 1
ATOM 1559 O O . TYR A 1 189 ? 1.547 0.499 15.405 1.00 76.00 189 TYR A O 1
ATOM 1567 N N . ILE A 1 190 ? 2.134 -1.682 15.482 1.00 84.00 190 ILE A N 1
ATOM 1568 C CA . ILE A 1 190 ? 2.919 -1.729 14.248 1.00 84.00 190 ILE A CA 1
ATOM 1569 C C . ILE A 1 190 ? 1.953 -2.008 13.094 1.00 84.00 190 ILE A C 1
ATOM 1571 O O . ILE A 1 190 ? 1.501 -3.135 12.893 1.00 84.00 190 ILE A O 1
ATOM 1575 N N . LEU A 1 191 ? 1.604 -0.960 12.347 1.00 87.00 191 LEU A N 1
ATOM 1576 C CA . LEU A 1 191 ? 0.533 -1.027 11.355 1.00 87.00 191 LEU A CA 1
ATOM 1577 C C . LEU A 1 191 ? 1.091 -1.145 9.935 1.00 87.00 191 LEU A C 1
ATOM 1579 O O . LEU A 1 191 ? 1.872 -0.286 9.513 1.00 87.00 191 LEU A O 1
ATOM 1583 N N . PRO A 1 192 ? 0.654 -2.149 9.156 1.00 94.44 192 PRO A N 1
ATOM 1584 C CA . PRO A 1 192 ? 0.888 -2.177 7.722 1.00 94.44 192 PRO A CA 1
ATOM 1585 C C . PRO A 1 192 ? 0.161 -1.026 7.033 1.00 94.44 192 PRO A C 1
ATOM 1587 O O . PRO A 1 192 ? -1.071 -0.983 7.014 1.00 94.44 192 PRO A O 1
ATOM 1590 N N . ILE A 1 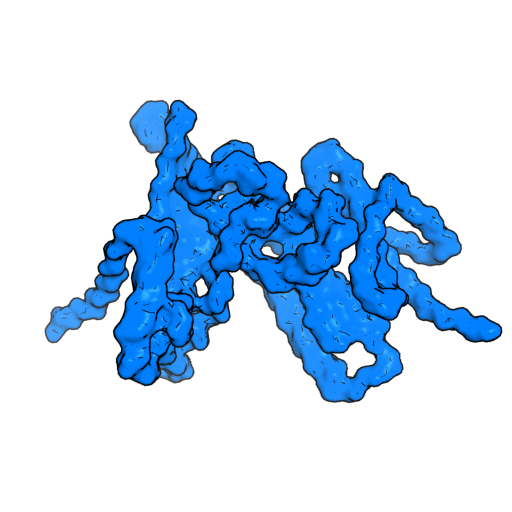193 ? 0.917 -0.097 6.451 1.00 97.06 193 ILE A N 1
ATOM 1591 C CA . ILE A 1 193 ? 0.355 1.026 5.701 1.00 97.06 193 ILE A CA 1
ATOM 1592 C C . ILE A 1 193 ? 0.488 0.735 4.209 1.00 97.06 193 ILE A C 1
ATOM 1594 O O . ILE A 1 193 ? 1.567 0.407 3.719 1.00 97.06 193 ILE A O 1
ATOM 1598 N N . VAL A 1 194 ? -0.604 0.905 3.471 1.00 97.56 194 VAL A N 1
ATOM 1599 C CA . VAL A 1 194 ? -0.643 0.820 2.008 1.00 97.56 194 VAL A CA 1
ATOM 1600 C C . VAL A 1 194 ? -0.774 2.219 1.427 1.00 97.56 194 VAL A C 1
ATOM 1602 O O . VAL A 1 194 ? -1.560 3.030 1.916 1.00 97.56 194 VAL A O 1
ATOM 1605 N N . GLN A 1 195 ? -0.062 2.486 0.332 1.00 96.94 195 GLN A N 1
ATOM 1606 C CA . GLN A 1 195 ? -0.294 3.674 -0.485 1.00 96.94 195 GLN A CA 1
ATOM 1607 C C . GLN A 1 195 ? -1.179 3.342 -1.692 1.00 96.94 195 GLN A C 1
ATOM 1609 O O . GLN A 1 195 ? -0.891 2.400 -2.426 1.00 96.94 195 GLN A O 1
ATOM 1614 N N . GLY A 1 196 ? -2.211 4.145 -1.951 1.00 95.94 196 GLY A N 1
ATOM 1615 C CA . GLY A 1 196 ? -3.064 4.015 -3.131 1.00 95.94 196 GLY A CA 1
ATOM 1616 C C . GLY A 1 196 ? -4.447 4.629 -2.936 1.00 95.94 196 GLY A C 1
ATOM 1617 O O . GLY A 1 196 ? -4.556 5.830 -2.674 1.00 95.94 196 GLY A O 1
ATOM 1618 N N . SER A 1 197 ? -5.504 3.832 -3.090 1.00 96.94 197 SER A N 1
ATOM 1619 C CA . SER A 1 197 ? -6.887 4.283 -2.896 1.00 96.94 197 SER A CA 1
ATOM 1620 C C . SER A 1 197 ? -7.767 3.202 -2.288 1.00 96.94 197 SER A C 1
ATOM 1622 O O . SER A 1 197 ? -7.588 2.020 -2.567 1.00 96.94 197 SER A O 1
ATOM 1624 N N . PHE A 1 198 ? -8.756 3.638 -1.517 1.00 97.88 198 PHE A N 1
ATOM 1625 C CA . PHE A 1 198 ? -9.808 2.794 -0.977 1.00 97.88 198 PHE A CA 1
ATOM 1626 C C . PHE A 1 198 ? -11.153 3.484 -1.188 1.00 97.88 198 PHE A C 1
ATOM 1628 O O . PHE A 1 198 ? -11.295 4.668 -0.863 1.00 97.88 198 PHE A O 1
ATOM 1635 N N . GLN A 1 199 ? -12.119 2.756 -1.735 1.00 96.31 199 GLN A N 1
ATOM 1636 C CA . GLN A 1 199 ? -13.501 3.198 -1.882 1.00 96.31 199 GLN A CA 1
ATOM 1637 C C . GLN A 1 199 ? -14.422 2.029 -1.552 1.00 96.31 199 GLN A C 1
ATOM 1639 O O . GLN A 1 199 ? -14.166 0.906 -1.972 1.00 96.31 199 GLN A O 1
ATOM 1644 N N . SER A 1 200 ? -15.491 2.300 -0.815 1.00 94.69 200 SER A N 1
ATOM 1645 C CA . SER A 1 200 ? -16.528 1.324 -0.505 1.00 94.69 200 SER A CA 1
ATOM 1646 C C . SER A 1 200 ? -17.879 2.014 -0.638 1.00 94.69 200 SER A C 1
ATOM 1648 O O . SER A 1 200 ? -18.042 3.144 -0.167 1.00 94.69 200 SER A O 1
ATOM 1650 N N . PHE A 1 201 ? -18.805 1.385 -1.352 1.00 93.81 201 PHE A N 1
ATOM 1651 C CA . PHE A 1 201 ? -20.147 1.905 -1.584 1.00 93.81 201 PHE A CA 1
ATOM 1652 C C . PHE A 1 201 ? -21.132 0.763 -1.825 1.00 93.81 201 PHE A C 1
ATOM 1654 O O . PHE A 1 201 ? -20.751 -0.324 -2.254 1.00 93.81 201 PHE A O 1
ATOM 1661 N N . GLN A 1 202 ? -22.411 1.030 -1.579 1.00 94.44 202 GLN A N 1
ATOM 1662 C CA . GLN A 1 202 ? -23.486 0.091 -1.884 1.00 94.44 202 GLN A CA 1
ATOM 1663 C C . GLN A 1 202 ? -24.078 0.404 -3.255 1.00 94.44 202 GLN A C 1
ATOM 1665 O O . GLN A 1 202 ? -24.247 1.572 -3.614 1.00 94.44 202 GLN A O 1
ATOM 1670 N N . ALA A 1 203 ? -24.415 -0.632 -4.014 1.00 94.00 203 ALA A N 1
ATOM 1671 C CA . ALA A 1 203 ? -25.112 -0.509 -5.287 1.00 94.00 203 ALA A CA 1
ATOM 1672 C C . ALA A 1 203 ? -26.309 -1.461 -5.328 1.00 94.00 203 ALA A C 1
ATOM 1674 O O . ALA A 1 203 ? -26.264 -2.555 -4.774 1.00 94.00 203 ALA A O 1
ATOM 1675 N N . ALA A 1 204 ? -27.387 -1.054 -5.996 1.00 94.12 204 ALA A N 1
ATOM 1676 C CA . ALA A 1 204 ? -28.549 -1.907 -6.208 1.00 94.12 204 ALA A CA 1
ATOM 1677 C C . ALA A 1 204 ? -28.440 -2.619 -7.564 1.00 94.12 204 ALA A C 1
ATOM 1679 O O . ALA A 1 204 ? -28.261 -1.969 -8.596 1.00 94.12 204 ALA A O 1
ATOM 1680 N N . ILE A 1 205 ? -28.585 -3.944 -7.569 1.00 91.62 205 ILE A N 1
ATOM 1681 C CA . ILE A 1 205 ? -28.724 -4.761 -8.779 1.00 91.62 205 ILE A CA 1
ATOM 1682 C C . ILE A 1 205 ? -30.063 -5.495 -8.692 1.00 91.62 205 ILE A C 1
ATOM 1684 O O . ILE A 1 205 ? -30.228 -6.471 -7.960 1.00 91.62 205 ILE A O 1
ATOM 1688 N N . GLY A 1 206 ? -31.054 -5.004 -9.437 1.00 91.25 206 GLY A N 1
ATOM 1689 C CA . GLY A 1 206 ? -32.421 -5.511 -9.348 1.00 91.25 206 GLY A CA 1
ATOM 1690 C C . GLY A 1 206 ? -33.011 -5.268 -7.957 1.00 91.25 206 GLY A C 1
ATOM 1691 O O . GLY A 1 206 ? -33.227 -4.123 -7.572 1.00 91.25 206 GLY A O 1
ATOM 1692 N N . LYS A 1 207 ? -33.287 -6.346 -7.216 1.00 91.62 207 LYS A N 1
ATOM 1693 C CA . LYS A 1 207 ? -33.808 -6.286 -5.835 1.00 91.62 207 LYS A CA 1
ATOM 1694 C C . LYS A 1 207 ? -32.720 -6.415 -4.771 1.00 91.62 207 LYS A C 1
ATOM 1696 O O . LYS A 1 207 ? -33.005 -6.236 -3.591 1.00 91.62 207 LYS A O 1
ATOM 1701 N N . ASP A 1 208 ? -31.507 -6.760 -5.183 1.00 93.25 208 ASP A N 1
ATOM 1702 C CA . ASP A 1 208 ? -30.411 -7.046 -4.276 1.00 93.25 208 ASP A CA 1
ATOM 1703 C C . ASP A 1 208 ? -29.540 -5.802 -4.092 1.00 93.25 208 ASP A C 1
ATOM 1705 O O . ASP A 1 208 ? -29.238 -5.088 -5.050 1.00 93.25 208 ASP A O 1
ATOM 1709 N N . ILE A 1 209 ? -29.129 -5.551 -2.850 1.00 93.81 209 ILE A N 1
ATOM 1710 C CA . ILE A 1 209 ? -28.117 -4.548 -2.518 1.00 93.81 209 ILE A CA 1
ATOM 1711 C C . ILE A 1 209 ? -26.785 -5.284 -2.408 1.00 93.81 209 ILE A C 1
ATOM 1713 O O . ILE A 1 209 ? -26.678 -6.267 -1.673 1.00 93.81 209 ILE A O 1
ATOM 1717 N N . ILE A 1 210 ? -25.797 -4.821 -3.164 1.00 94.75 210 ILE A N 1
ATOM 1718 C CA . ILE A 1 210 ? -24.432 -5.336 -3.146 1.00 94.75 210 ILE A CA 1
ATOM 1719 C C . ILE A 1 210 ? -23.501 -4.314 -2.505 1.00 94.75 210 ILE A C 1
ATOM 1721 O O . ILE A 1 210 ? -23.626 -3.111 -2.750 1.00 94.75 210 ILE A O 1
ATOM 1725 N N . ASP A 1 211 ? -22.532 -4.797 -1.737 1.00 93.94 211 ASP A N 1
ATOM 1726 C CA . ASP A 1 211 ? -21.427 -3.975 -1.256 1.00 93.94 211 ASP A CA 1
ATOM 1727 C C . ASP A 1 211 ? -20.268 -4.092 -2.247 1.00 93.94 211 ASP A C 1
ATOM 1729 O O . ASP A 1 211 ? -19.771 -5.189 -2.518 1.00 93.94 211 ASP A O 1
ATOM 1733 N N . VAL A 1 212 ? -19.839 -2.962 -2.805 1.00 95.38 212 VAL A N 1
ATOM 1734 C CA . VAL A 1 212 ? -18.713 -2.883 -3.737 1.00 95.38 212 VAL A CA 1
ATOM 1735 C C . VAL A 1 212 ? -17.558 -2.180 -3.049 1.00 95.38 212 VAL A C 1
ATOM 1737 O O . VAL A 1 212 ? -17.677 -1.038 -2.607 1.00 95.38 212 VAL A O 1
ATOM 1740 N N . THR A 1 213 ? -16.413 -2.853 -2.990 1.00 96.94 213 THR A N 1
ATOM 1741 C CA . THR A 1 213 ? -15.170 -2.291 -2.461 1.00 96.94 213 THR A CA 1
ATOM 1742 C C . THR A 1 213 ? -14.104 -2.284 -3.549 1.00 96.94 213 THR A C 1
ATOM 1744 O O . THR A 1 213 ? -13.851 -3.297 -4.194 1.00 96.94 213 THR A O 1
ATOM 1747 N N . LEU A 1 214 ? -13.470 -1.133 -3.753 1.00 97.69 214 LEU A N 1
ATOM 1748 C CA . LEU A 1 214 ? -12.358 -0.938 -4.675 1.00 97.69 214 LEU A CA 1
ATOM 1749 C C . LEU A 1 214 ? -11.107 -0.582 -3.877 1.00 97.69 214 LEU A C 1
ATOM 1751 O O . LEU A 1 214 ? -11.063 0.444 -3.189 1.00 97.69 214 LEU A O 1
ATOM 1755 N N . ILE A 1 215 ? -10.073 -1.409 -4.000 1.00 98.06 215 ILE A N 1
ATOM 1756 C CA . ILE A 1 215 ? -8.779 -1.199 -3.349 1.00 98.06 215 ILE A CA 1
ATOM 1757 C C . ILE A 1 215 ? -7.705 -1.121 -4.424 1.00 98.06 215 ILE A C 1
ATOM 1759 O O . ILE A 1 215 ? -7.546 -2.045 -5.211 1.00 98.06 215 ILE A O 1
ATOM 1763 N N . ALA A 1 216 ? -6.934 -0.036 -4.450 1.00 98.00 216 ALA A N 1
ATOM 1764 C CA . ALA A 1 216 ? -5.734 0.056 -5.274 1.00 98.00 216 ALA A 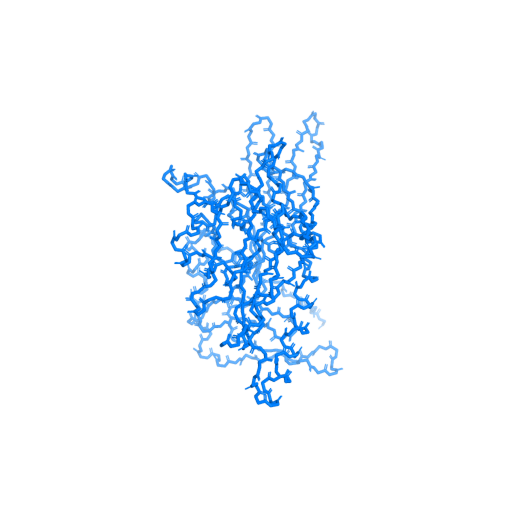CA 1
ATOM 1765 C C . ALA A 1 216 ? -4.504 0.152 -4.374 1.00 98.00 216 ALA A C 1
ATOM 1767 O O . ALA A 1 216 ? -4.418 1.043 -3.527 1.00 98.00 216 ALA A O 1
ATOM 1768 N N . ARG A 1 217 ? -3.542 -0.747 -4.583 1.00 97.56 217 ARG A N 1
ATOM 1769 C CA . ARG A 1 217 ? -2.300 -0.873 -3.816 1.00 97.56 217 ARG A CA 1
ATOM 1770 C C . ARG A 1 217 ? -1.115 -0.554 -4.717 1.00 97.56 217 ARG A C 1
ATOM 1772 O O . ARG A 1 217 ? -0.878 -1.235 -5.715 1.00 97.56 217 ARG A O 1
ATOM 1779 N N . ARG A 1 218 ? -0.355 0.487 -4.385 1.00 96.00 218 ARG A N 1
ATOM 1780 C CA . ARG A 1 218 ? 0.852 0.887 -5.116 1.00 96.00 218 ARG A CA 1
ATOM 1781 C C . ARG A 1 218 ? 2.061 0.115 -4.598 1.00 96.00 218 ARG A C 1
ATOM 1783 O O . ARG A 1 218 ? 2.314 0.081 -3.398 1.00 96.00 218 ARG A O 1
ATOM 1790 N N . CYS A 1 219 ? 2.825 -0.470 -5.514 1.00 95.38 219 CYS A N 1
ATOM 1791 C CA . CYS A 1 219 ? 4.046 -1.190 -5.185 1.00 95.38 219 CYS A CA 1
ATOM 1792 C C . CYS A 1 219 ? 5.187 -0.245 -4.800 1.00 95.38 219 CYS A C 1
ATOM 1794 O O . CYS A 1 219 ? 5.390 0.774 -5.460 1.00 95.38 219 CYS A O 1
ATOM 1796 N N . THR A 1 220 ? 5.973 -0.628 -3.797 1.00 92.81 220 THR A N 1
ATOM 1797 C CA . THR A 1 220 ? 7.072 0.160 -3.226 1.00 92.81 220 THR A CA 1
ATOM 1798 C C . THR A 1 220 ? 8.439 -0.123 -3.849 1.00 92.81 220 THR A C 1
ATOM 1800 O O . THR A 1 220 ? 9.323 0.732 -3.783 1.00 92.81 220 THR A O 1
ATOM 1803 N N . ARG A 1 221 ? 8.613 -1.276 -4.516 1.00 89.94 221 ARG A N 1
ATOM 1804 C CA . ARG A 1 221 ? 9.918 -1.757 -5.025 1.00 89.94 221 ARG A CA 1
ATOM 1805 C C . ARG A 1 221 ? 10.613 -0.779 -5.975 1.00 89.94 221 ARG A C 1
ATOM 1807 O O . ARG A 1 221 ? 11.827 -0.621 -5.928 1.00 89.94 221 ARG A O 1
ATOM 1814 N N . ARG A 1 222 ? 9.845 -0.085 -6.823 1.00 87.75 222 ARG A N 1
ATOM 1815 C CA . ARG A 1 222 ? 10.367 0.879 -7.807 1.00 87.75 222 ARG A CA 1
ATOM 1816 C C . ARG A 1 222 ? 9.629 2.217 -7.739 1.00 87.75 222 ARG A C 1
ATOM 1818 O O . ARG A 1 222 ? 9.094 2.719 -8.728 1.00 87.75 222 ARG A O 1
ATOM 1825 N N . ASN A 1 223 ? 9.596 2.797 -6.540 1.00 80.44 223 ASN A N 1
ATOM 1826 C CA . ASN A 1 223 ? 8.936 4.073 -6.272 1.00 80.44 223 ASN A CA 1
ATOM 1827 C C . ASN A 1 223 ? 9.629 5.268 -6.928 1.00 80.44 223 ASN A C 1
ATOM 1829 O O . ASN A 1 223 ? 10.813 5.517 -6.726 1.00 80.44 223 ASN A O 1
ATOM 1833 N N . GLY A 1 224 ? 8.872 6.075 -7.654 1.00 75.75 224 GLY A N 1
ATOM 1834 C CA . GLY A 1 224 ? 9.328 7.368 -8.132 1.00 75.75 224 GLY A CA 1
ATOM 1835 C C . GLY A 1 224 ? 8.222 8.108 -8.856 1.00 75.75 224 GLY A C 1
ATOM 1836 O O . GLY A 1 224 ? 7.136 7.573 -9.104 1.00 75.75 224 GLY A O 1
ATOM 1837 N N . THR A 1 225 ? 8.494 9.364 -9.165 1.00 71.06 225 THR A N 1
ATOM 1838 C CA . THR A 1 225 ? 7.585 10.209 -9.930 1.00 71.06 225 THR A CA 1
ATOM 1839 C C . THR A 1 225 ? 7.498 9.697 -11.367 1.00 71.06 225 THR A C 1
ATOM 1841 O O . THR A 1 225 ? 8.484 9.249 -11.948 1.00 71.06 225 THR A O 1
ATOM 1844 N N . ARG A 1 226 ? 6.296 9.759 -11.955 1.00 65.88 226 ARG A N 1
ATOM 1845 C CA . ARG A 1 226 ? 5.981 9.193 -13.283 1.00 65.88 226 ARG A CA 1
ATOM 1846 C C . ARG A 1 226 ? 6.953 9.627 -14.385 1.00 65.88 226 ARG A C 1
ATOM 1848 O O . ARG A 1 226 ? 7.157 8.881 -15.337 1.00 65.88 226 ARG A O 1
ATOM 1855 N N . MET A 1 227 ? 7.507 10.831 -14.274 1.00 68.00 227 MET A N 1
ATOM 1856 C CA . MET A 1 227 ? 8.418 11.392 -15.271 1.00 68.00 227 MET A CA 1
ATOM 1857 C C . MET A 1 227 ? 9.891 11.044 -15.032 1.00 68.00 227 MET A C 1
ATOM 1859 O O . MET A 1 227 ? 10.683 11.161 -15.949 1.00 68.00 227 MET A O 1
ATOM 1863 N N . TRP A 1 228 ? 10.246 10.570 -13.836 1.00 73.00 228 TRP A N 1
ATOM 1864 C CA . TRP A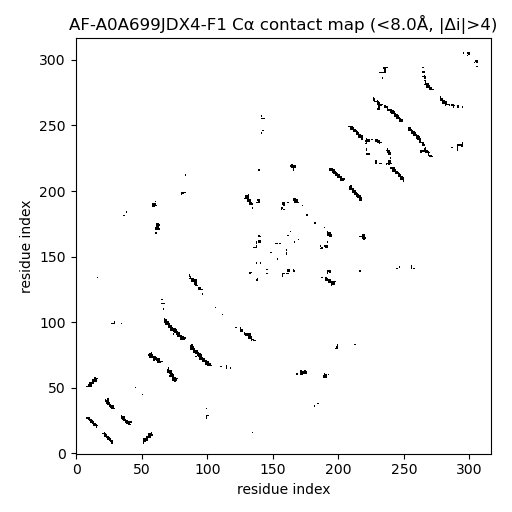 1 228 ? 11.635 10.290 -13.454 1.00 73.00 228 TRP A CA 1
ATOM 1865 C C . TRP A 1 228 ? 11.908 8.801 -13.222 1.00 73.00 228 TRP A C 1
ATOM 1867 O O . TRP A 1 228 ? 13.055 8.370 -13.239 1.00 73.00 228 TRP A O 1
ATOM 1877 N N . ARG A 1 229 ? 10.862 7.989 -13.010 1.00 82.31 229 ARG A N 1
ATOM 1878 C CA . ARG A 1 229 ? 10.958 6.527 -12.893 1.00 82.31 229 ARG A CA 1
ATOM 1879 C C . ARG A 1 229 ? 9.978 5.842 -13.835 1.00 82.31 229 ARG A C 1
ATOM 1881 O O . ARG A 1 229 ? 8.759 5.882 -13.637 1.00 82.31 229 ARG A O 1
ATOM 1888 N N . ARG A 1 230 ? 10.549 5.191 -14.848 1.00 87.56 230 ARG A N 1
ATOM 1889 C CA . ARG A 1 230 ? 9.876 4.389 -15.874 1.00 87.56 230 ARG A CA 1
ATOM 1890 C C . ARG A 1 230 ? 10.635 3.079 -16.098 1.00 87.56 230 ARG A C 1
ATOM 1892 O O . ARG A 1 230 ? 11.686 2.851 -15.494 1.00 87.56 230 ARG A O 1
ATOM 1899 N N . GLY A 1 231 ? 10.025 2.192 -16.876 1.00 90.94 231 GLY A N 1
ATOM 1900 C CA . GLY A 1 231 ? 10.572 0.869 -17.159 1.00 90.94 231 GLY A CA 1
ATOM 1901 C C . GLY A 1 231 ? 10.700 -0.043 -15.947 1.00 90.94 231 GLY A C 1
ATOM 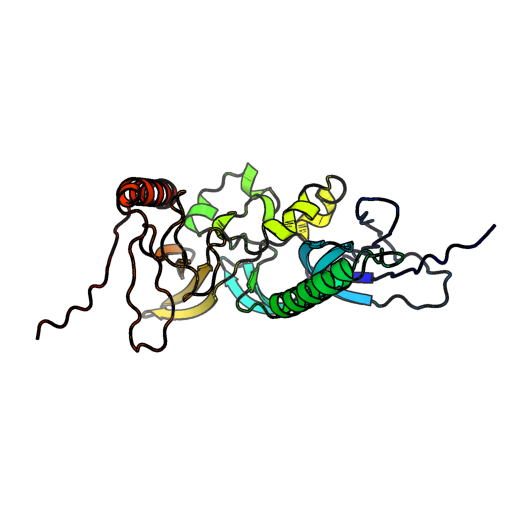1902 O O . GLY A 1 231 ? 10.056 0.167 -14.912 1.00 90.94 231 GLY A O 1
ATOM 1903 N N . ALA A 1 232 ? 11.548 -1.050 -16.095 1.00 93.62 232 ALA A N 1
ATOM 1904 C CA . ALA A 1 232 ? 11.967 -1.969 -15.045 1.00 93.62 232 ALA A CA 1
ATOM 1905 C C . ALA A 1 232 ? 13.397 -1.674 -14.557 1.00 93.62 232 ALA A C 1
ATOM 1907 O O . ALA A 1 232 ? 14.118 -0.895 -15.177 1.00 93.62 232 ALA A O 1
ATOM 1908 N N . ASP A 1 233 ? 13.804 -2.253 -13.427 1.00 92.75 233 ASP A N 1
ATOM 1909 C CA . ASP A 1 233 ? 15.224 -2.483 -13.112 1.00 92.75 233 ASP A CA 1
ATOM 1910 C C . ASP A 1 233 ? 15.718 -3.818 -13.684 1.00 92.75 233 ASP A C 1
ATOM 1912 O O . ASP A 1 233 ? 14.973 -4.571 -14.307 1.00 92.75 233 ASP A O 1
ATOM 1916 N N . GLU A 1 234 ? 17.000 -4.115 -13.462 1.00 92.69 234 GLU A N 1
ATOM 1917 C CA . GLU A 1 234 ? 17.625 -5.372 -13.878 1.00 92.69 234 GLU A CA 1
ATOM 1918 C C . GLU A 1 234 ? 17.011 -6.609 -13.189 1.00 92.69 234 GLU A C 1
ATOM 1920 O O . GLU A 1 234 ? 17.134 -7.724 -13.706 1.00 92.69 234 GLU A O 1
ATOM 1925 N N . ASP A 1 235 ? 16.301 -6.428 -12.071 1.00 93.56 235 ASP A N 1
ATOM 1926 C CA . ASP A 1 235 ? 15.603 -7.494 -11.344 1.00 93.56 235 ASP A CA 1
ATOM 1927 C C . ASP A 1 235 ? 14.176 -7.747 -11.857 1.00 93.56 235 ASP A C 1
ATOM 1929 O O . ASP A 1 235 ? 13.552 -8.734 -11.468 1.00 93.56 235 ASP A O 1
ATOM 1933 N N . GLY A 1 236 ? 13.672 -6.924 -12.783 1.00 93.44 236 GLY A N 1
ATOM 1934 C CA . GLY A 1 236 ? 12.336 -7.081 -13.368 1.00 93.44 236 GLY A CA 1
ATOM 1935 C C . GLY A 1 236 ? 11.220 -6.382 -12.586 1.00 93.44 236 GLY A C 1
ATOM 1936 O O . GLY A 1 236 ? 10.036 -6.599 -12.867 1.00 93.44 236 GLY A O 1
ATOM 1937 N N . TYR A 1 237 ? 11.547 -5.519 -11.620 1.00 94.62 237 TYR A N 1
ATOM 1938 C CA . TYR A 1 237 ? 10.546 -4.710 -10.932 1.00 94.62 237 TYR A CA 1
ATOM 1939 C C . TYR A 1 237 ? 10.209 -3.479 -11.760 1.00 94.62 237 TYR A C 1
ATOM 1941 O O . TYR A 1 237 ? 11.046 -2.616 -12.007 1.00 94.62 237 TYR A O 1
ATOM 1949 N N . VAL A 1 238 ? 8.950 -3.377 -12.178 1.00 94.50 238 VAL A N 1
ATOM 1950 C CA . VAL A 1 238 ? 8.474 -2.258 -12.995 1.00 94.50 238 VAL A CA 1
ATOM 1951 C C . VAL A 1 238 ? 8.071 -1.061 -12.141 1.00 94.50 238 VAL A C 1
ATOM 1953 O O . VAL A 1 238 ? 7.498 -1.189 -11.057 1.00 94.50 238 VAL A O 1
ATOM 1956 N N . ALA A 1 239 ? 8.343 0.136 -12.653 1.00 92.44 239 ALA A N 1
ATOM 1957 C CA . ALA A 1 239 ? 7.885 1.379 -12.055 1.00 92.44 239 ALA A CA 1
ATOM 1958 C C . ALA A 1 239 ? 6.359 1.502 -12.160 1.00 92.44 239 ALA A C 1
ATOM 1960 O O . ALA A 1 239 ? 5.738 0.995 -13.099 1.00 92.44 239 ALA A O 1
ATOM 1961 N N . ASN A 1 240 ? 5.757 2.247 -11.231 1.00 90.75 240 ASN A N 1
ATOM 1962 C CA . ASN A 1 240 ? 4.313 2.513 -11.196 1.00 90.75 240 ASN A CA 1
ATOM 1963 C C . ASN A 1 240 ? 3.448 1.237 -11.199 1.00 90.75 240 ASN A C 1
ATOM 1965 O O . ASN A 1 240 ? 2.346 1.254 -11.745 1.00 90.75 240 ASN A O 1
ATOM 1969 N N . PHE A 1 241 ? 3.947 0.144 -10.612 1.00 95.62 241 PHE A N 1
ATOM 1970 C CA . PHE A 1 241 ? 3.165 -1.075 -10.452 1.00 95.62 241 PHE A CA 1
ATOM 1971 C C . PHE A 1 241 ? 2.041 -0.861 -9.432 1.00 95.62 241 PHE A C 1
ATOM 1973 O O . PHE A 1 241 ? 2.296 -0.418 -8.309 1.00 95.62 241 PHE A O 1
ATOM 1980 N N . VAL A 1 242 ? 0.808 -1.168 -9.819 1.00 96.62 242 VAL A N 1
ATOM 1981 C CA . VAL A 1 242 ? -0.395 -1.046 -8.994 1.00 96.62 242 VAL A CA 1
ATOM 1982 C C . VAL A 1 242 ? -1.223 -2.312 -9.149 1.00 96.62 242 VAL A C 1
ATOM 1984 O O . VAL A 1 242 ? -1.464 -2.760 -10.269 1.00 96.62 242 VAL A O 1
ATOM 1987 N N . GLU A 1 243 ? -1.676 -2.856 -8.028 1.00 97.94 243 GLU A N 1
ATOM 1988 C CA . GLU A 1 243 ? -2.690 -3.906 -7.972 1.00 97.94 243 GLU A CA 1
ATOM 1989 C C . GLU A 1 243 ? -4.027 -3.253 -7.622 1.00 97.94 243 GLU A C 1
ATOM 1991 O O . GLU A 1 243 ? -4.130 -2.567 -6.607 1.00 97.94 243 GLU A O 1
ATOM 1996 N N . SER A 1 244 ? -5.021 -3.398 -8.491 1.00 98.00 244 SER A N 1
ATOM 1997 C CA . SER A 1 244 ? -6.387 -2.919 -8.281 1.00 98.00 244 SER A CA 1
ATOM 1998 C C . SER A 1 244 ? -7.288 -4.121 -8.069 1.00 98.00 244 SER A C 1
ATOM 2000 O O . SER A 1 244 ? -7.312 -5.029 -8.893 1.00 98.00 244 SER A O 1
ATOM 2002 N N . GLU A 1 245 ? -8.009 -4.134 -6.964 1.00 98.12 245 GLU A N 1
ATOM 2003 C CA . GLU A 1 245 ? -8.919 -5.198 -6.583 1.00 98.12 245 GLU A CA 1
ATOM 2004 C C . GLU A 1 245 ? -10.328 -4.641 -6.451 1.00 98.12 245 GLU A C 1
ATOM 2006 O O . GLU A 1 245 ? -10.560 -3.660 -5.740 1.00 98.12 245 GLU A O 1
ATOM 2011 N N . GLN A 1 246 ? -11.258 -5.299 -7.130 1.00 97.56 246 GLN A N 1
ATOM 2012 C CA . GLN A 1 246 ? -12.683 -5.097 -6.975 1.00 97.56 246 GLN A CA 1
ATOM 2013 C C . GLN A 1 246 ? -13.259 -6.267 -6.187 1.00 97.56 246 GLN A C 1
ATOM 2015 O O . GLN A 1 246 ? -13.178 -7.413 -6.625 1.00 97.56 246 GLN A O 1
ATOM 2020 N N . ILE A 1 247 ? -13.861 -5.963 -5.044 1.00 97.00 247 ILE A N 1
ATOM 2021 C CA . ILE A 1 247 ? -14.575 -6.919 -4.207 1.00 97.00 247 ILE A CA 1
ATOM 2022 C C . ILE A 1 247 ? -16.067 -6.622 -4.280 1.00 97.00 247 ILE A C 1
ATOM 2024 O O . ILE A 1 247 ? -16.480 -5.469 -4.150 1.00 97.00 247 ILE A O 1
ATOM 2028 N N . ILE A 1 248 ? -16.867 -7.667 -4.465 1.00 95.56 248 ILE A N 1
ATOM 2029 C CA . ILE A 1 248 ? -18.325 -7.616 -4.372 1.00 95.56 248 ILE A CA 1
ATOM 2030 C C . ILE A 1 248 ? -18.757 -8.561 -3.256 1.00 95.56 248 ILE A C 1
ATOM 2032 O O . ILE A 1 248 ? -18.365 -9.731 -3.258 1.00 95.56 248 ILE A O 1
ATOM 2036 N N . GLN A 1 249 ? -19.576 -8.065 -2.331 1.00 93.69 249 GLN A N 1
ATOM 2037 C CA . GLN A 1 249 ? -20.204 -8.877 -1.292 1.00 93.69 249 GLN A CA 1
ATOM 2038 C C . GLN A 1 249 ? -21.725 -8.848 -1.453 1.00 93.69 249 GLN A C 1
ATOM 2040 O O . GLN A 1 249 ? -22.332 -7.784 -1.576 1.00 93.69 249 GLN A O 1
ATOM 2045 N N . LEU A 1 250 ? -22.338 -10.032 -1.483 1.00 92.81 250 LEU A N 1
ATOM 2046 C CA . LEU A 1 250 ? -23.786 -10.200 -1.609 1.00 92.81 250 LEU A CA 1
ATOM 2047 C C . LEU A 1 250 ? -24.229 -11.458 -0.864 1.00 92.81 250 LEU A C 1
ATOM 2049 O O . LEU A 1 250 ? -23.766 -12.552 -1.178 1.00 92.81 250 LEU A O 1
ATOM 2053 N N . LYS A 1 251 ? -25.165 -11.323 0.086 1.00 88.81 251 LYS A N 1
ATOM 2054 C CA . LYS A 1 251 ? -25.793 -12.460 0.798 1.00 88.81 251 LYS A CA 1
ATOM 2055 C C . LYS A 1 251 ? -24.771 -13.456 1.384 1.00 88.81 251 LYS A C 1
ATOM 2057 O O . LYS A 1 251 ? -24.974 -14.662 1.328 1.00 88.81 251 LYS A O 1
ATOM 2062 N N . GLY A 1 252 ? -23.654 -12.951 1.912 1.00 87.69 252 GLY A N 1
ATOM 2063 C CA . GLY A 1 252 ? -22.569 -13.763 2.481 1.00 87.69 252 GLY A CA 1
ATOM 2064 C C . GLY A 1 252 ? -21.557 -14.308 1.465 1.00 87.69 252 GLY A C 1
AT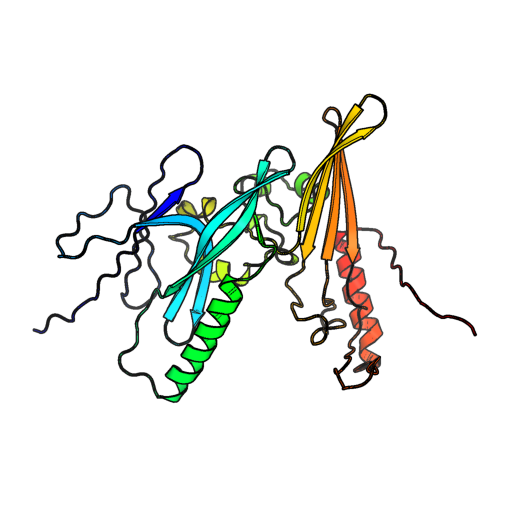OM 2065 O O . GLY A 1 252 ? -20.485 -14.754 1.865 1.00 87.69 252 GLY A O 1
ATOM 2066 N N . TYR A 1 253 ? -21.830 -14.221 0.162 1.00 91.81 253 TYR A N 1
ATOM 2067 C CA . TYR A 1 253 ? -20.849 -14.537 -0.873 1.00 91.81 253 TYR A CA 1
ATOM 2068 C C . TYR A 1 253 ? -19.907 -13.357 -1.092 1.00 91.81 253 TYR A C 1
ATOM 2070 O O . TYR A 1 253 ? -20.338 -12.204 -1.115 1.00 91.81 253 TYR A O 1
ATOM 2078 N N . THR A 1 254 ? -18.624 -13.659 -1.287 1.00 94.50 254 THR A N 1
ATOM 2079 C CA . THR A 1 254 ? -17.588 -12.672 -1.604 1.00 94.50 254 THR A CA 1
ATOM 2080 C C . THR A 1 254 ? -16.906 -13.068 -2.906 1.00 94.50 254 THR A C 1
ATOM 2082 O O . THR A 1 254 ? -16.412 -14.187 -3.035 1.00 94.50 254 THR A O 1
ATOM 2085 N N . ALA A 1 255 ? -16.869 -12.148 -3.866 1.00 95.44 255 ALA A N 1
ATOM 2086 C CA . ALA A 1 255 ? -16.106 -12.281 -5.100 1.00 95.44 255 ALA A CA 1
ATOM 2087 C C . ALA A 1 255 ? -15.012 -11.212 -5.130 1.00 95.44 255 ALA A C 1
ATOM 2089 O O . ALA A 1 255 ? -15.279 -10.055 -4.812 1.00 95.44 255 ALA A O 1
ATOM 2090 N N . SER A 1 256 ? -13.798 -11.591 -5.526 1.00 96.50 256 SER A N 1
ATOM 2091 C CA . SER A 1 256 ? -12.667 -10.679 -5.701 1.00 96.50 256 SER A CA 1
ATOM 2092 C C . SER A 1 256 ? -12.109 -10.815 -7.111 1.00 96.50 256 SER A C 1
ATOM 2094 O O . SER A 1 256 ? -11.911 -11.922 -7.613 1.00 96.50 256 SER A O 1
ATOM 2096 N N . PHE A 1 257 ? -11.870 -9.676 -7.752 1.00 97.19 257 PHE A N 1
ATOM 2097 C CA . PHE A 1 257 ? -11.271 -9.582 -9.071 1.00 97.19 257 PHE A CA 1
ATOM 2098 C C . PHE A 1 257 ? -10.077 -8.634 -9.027 1.00 97.19 257 PHE A C 1
ATOM 2100 O O . PHE A 1 257 ? -10.217 -7.460 -8.682 1.00 97.19 257 PHE A O 1
ATOM 2107 N N . VAL A 1 258 ? -8.898 -9.146 -9.382 1.00 97.38 258 VAL A N 1
ATOM 2108 C CA . VAL A 1 258 ? -7.634 -8.408 -9.322 1.00 97.38 258 VAL A CA 1
ATOM 2109 C C . VAL A 1 258 ? -7.129 -8.103 -10.727 1.00 97.38 258 VAL A C 1
ATOM 2111 O O . VAL A 1 258 ? -7.022 -8.986 -11.576 1.00 97.38 258 VAL A O 1
ATOM 2114 N N . GLN A 1 259 ? -6.746 -6.850 -10.949 1.00 97.50 259 GLN A N 1
ATOM 2115 C CA . GLN A 1 259 ? -6.046 -6.385 -12.139 1.00 97.50 259 GLN A CA 1
ATOM 2116 C C . GLN A 1 259 ? -4.740 -5.708 -11.740 1.00 97.50 259 GLN A C 1
ATOM 2118 O O . GLN A 1 259 ? -4.679 -4.957 -10.767 1.00 97.50 259 GLN A O 1
ATOM 2123 N N . VAL A 1 260 ? -3.688 -5.932 -12.520 1.00 96.81 260 VAL A N 1
ATOM 2124 C CA . VAL A 1 260 ? -2.392 -5.284 -12.311 1.00 96.81 260 VAL A CA 1
ATOM 2125 C C . VAL A 1 260 ? -2.060 -4.361 -13.468 1.00 96.81 260 VAL A C 1
ATOM 2127 O O . VAL A 1 260 ? -2.362 -4.640 -14.626 1.00 96.81 260 VAL A O 1
ATOM 2130 N N . ARG A 1 261 ? -1.407 -3.249 -13.149 1.00 95.56 261 ARG A N 1
ATOM 2131 C CA . ARG A 1 261 ? -0.909 -2.270 -14.114 1.00 95.56 261 ARG A CA 1
ATOM 2132 C C . ARG A 1 261 ? 0.516 -1.907 -13.741 1.00 95.56 261 ARG A C 1
ATOM 2134 O O . ARG A 1 261 ? 0.795 -1.695 -12.569 1.00 95.56 261 ARG A O 1
ATOM 2141 N N . GLY A 1 262 ? 1.400 -1.762 -14.719 1.00 93.81 262 GLY A N 1
ATOM 2142 C CA . GLY A 1 262 ? 2.777 -1.327 -14.494 1.00 93.81 262 GLY A CA 1
ATOM 2143 C C . GLY A 1 262 ? 3.383 -0.671 -15.727 1.00 93.81 262 GLY A C 1
ATOM 2144 O O . GLY A 1 262 ? 2.744 -0.580 -16.774 1.00 93.81 262 GLY A O 1
ATOM 2145 N N . SER A 1 263 ? 4.611 -0.174 -15.590 1.00 93.06 263 SER A N 1
ATOM 2146 C CA . SER A 1 263 ? 5.412 0.254 -16.745 1.00 93.06 263 SER A CA 1
ATOM 2147 C C . SER A 1 263 ? 5.852 -0.955 -17.573 1.00 93.06 263 SER A C 1
ATOM 2149 O O . SER A 1 263 ? 5.909 -2.068 -17.057 1.00 93.06 263 SER A O 1
ATOM 2151 N N . MET A 1 264 ? 6.213 -0.730 -18.839 1.00 92.00 264 MET A N 1
ATOM 2152 C CA . MET A 1 264 ? 6.731 -1.801 -19.693 1.00 92.00 264 MET A CA 1
ATOM 2153 C C . MET A 1 264 ? 8.016 -2.417 -19.101 1.00 92.00 264 MET A C 1
ATOM 2155 O O . MET A 1 264 ? 8.867 -1.659 -18.619 1.00 92.00 264 MET A O 1
ATOM 2159 N N . PRO A 1 265 ? 8.179 -3.754 -19.126 1.00 94.06 265 PRO A N 1
ATOM 2160 C CA . PRO A 1 265 ? 9.213 -4.465 -18.375 1.00 94.06 265 PRO A CA 1
ATOM 2161 C C . PRO A 1 265 ? 10.560 -4.529 -19.105 1.00 94.06 265 PRO A C 1
ATOM 2163 O O . PRO A 1 265 ? 11.115 -5.595 -19.345 1.00 94.06 265 PRO A O 1
ATOM 2166 N N . PHE A 1 266 ? 11.096 -3.367 -19.454 1.00 92.12 266 PHE A N 1
ATOM 2167 C CA . PHE A 1 266 ? 12.445 -3.215 -19.991 1.00 92.12 266 PHE A CA 1
ATOM 2168 C C . PHE A 1 266 ? 13.076 -1.928 -19.464 1.00 92.12 266 PHE A C 1
ATOM 2170 O O . PHE A 1 266 ? 12.403 -1.089 -18.859 1.00 92.12 266 PHE A O 1
ATOM 2177 N N . LEU A 1 267 ? 14.383 -1.787 -19.651 1.00 91.38 267 LEU A N 1
ATOM 2178 C CA . LEU A 1 267 ? 15.105 -0.582 -19.268 1.00 91.38 267 LEU A CA 1
ATOM 2179 C C . LEU A 1 267 ? 14.813 0.499 -20.307 1.00 91.38 267 LEU A C 1
ATOM 2181 O O . LEU A 1 267 ? 15.191 0.380 -21.468 1.00 91.38 267 LEU A O 1
ATOM 2185 N N . TRP A 1 268 ? 14.111 1.544 -19.896 1.00 89.31 268 TRP A N 1
ATOM 2186 C CA . TRP A 1 268 ? 13.902 2.715 -20.731 1.00 89.31 268 TRP A CA 1
ATOM 2187 C C . TRP A 1 268 ? 13.765 3.953 -19.874 1.00 89.31 268 TRP A C 1
ATOM 2189 O O . TRP A 1 268 ? 13.257 3.900 -18.744 1.00 89.31 268 TRP A O 1
ATOM 2199 N N . ASP A 1 269 ? 14.191 5.066 -20.443 1.00 84.31 269 ASP A N 1
ATOM 2200 C CA . ASP A 1 269 ? 13.959 6.378 -19.885 1.00 84.31 269 ASP A CA 1
ATOM 2201 C C . ASP A 1 269 ? 13.189 7.255 -20.873 1.00 84.31 269 ASP A C 1
ATOM 2203 O O . ASP A 1 269 ? 12.966 6.938 -22.043 1.00 84.31 269 ASP A O 1
ATOM 2207 N N . GLN A 1 270 ? 12.658 8.333 -20.323 1.00 84.12 270 GLN A N 1
ATOM 2208 C CA . GLN A 1 270 ? 12.055 9.398 -21.094 1.00 84.12 270 GLN A CA 1
ATOM 2209 C C . GLN A 1 270 ? 12.424 10.674 -20.361 1.00 84.12 270 GLN A C 1
ATOM 2211 O O . GLN A 1 270 ? 11.708 11.103 -19.452 1.00 84.12 270 GLN A O 1
ATOM 2216 N N . THR A 1 271 ? 13.588 11.216 -20.700 1.00 79.69 271 THR A N 1
ATOM 2217 C CA . THR A 1 271 ? 14.064 12.461 -20.107 1.00 79.69 271 THR A CA 1
ATOM 2218 C C . THR A 1 271 ? 13.102 13.580 -20.479 1.00 79.69 271 THR A C 1
ATOM 2220 O O . THR A 1 271 ? 12.751 13.754 -21.643 1.00 79.69 271 THR A O 1
ATOM 2223 N N . VAL A 1 272 ? 12.627 14.308 -19.471 1.00 78.69 272 VAL A N 1
ATOM 2224 C CA . VAL A 1 272 ? 11.722 15.438 -19.679 1.00 78.69 272 VAL A CA 1
ATOM 2225 C C . VAL A 1 272 ? 12.507 16.571 -20.327 1.00 78.69 272 VAL A C 1
ATOM 2227 O O . VAL A 1 272 ? 13.471 17.064 -19.747 1.00 78.69 272 VAL A O 1
ATOM 2230 N N . ASP A 1 273 ? 12.068 16.997 -21.503 1.00 79.81 273 ASP A N 1
ATOM 2231 C CA . ASP A 1 273 ? 12.515 18.210 -22.178 1.00 79.81 273 ASP A CA 1
ATOM 2232 C C . ASP A 1 273 ? 11.330 19.184 -22.347 1.00 79.81 273 ASP A C 1
ATOM 2234 O O . ASP A 1 273 ? 10.216 18.927 -21.883 1.00 79.81 273 ASP A O 1
ATOM 2238 N N . LEU A 1 274 ? 11.561 20.334 -22.985 1.00 85.06 274 LEU A N 1
ATOM 2239 C CA . LEU A 1 274 ? 10.497 21.299 -23.302 1.00 85.06 274 LEU A CA 1
ATOM 2240 C C . LEU A 1 274 ? 9.589 20.829 -24.459 1.00 85.06 274 LEU A C 1
ATOM 2242 O O . LEU A 1 274 ? 8.706 21.575 -24.886 1.00 85.06 274 LEU A O 1
ATOM 2246 N N . SER A 1 275 ? 9.789 19.616 -24.985 1.00 81.75 275 SER A N 1
ATOM 2247 C CA . SER A 1 275 ? 8.998 19.086 -26.091 1.00 81.75 275 SER A CA 1
ATOM 2248 C C . SER A 1 275 ? 7.628 18.613 -25.607 1.00 81.75 275 SER A C 1
ATOM 2250 O O . SER A 1 275 ? 7.476 18.047 -24.526 1.00 81.75 275 SER A O 1
ATOM 2252 N N . TYR A 1 276 ? 6.612 18.762 -26.461 1.00 76.88 276 TYR A N 1
ATOM 2253 C CA . TYR A 1 276 ? 5.252 18.287 -26.175 1.00 76.88 276 TYR A CA 1
ATOM 2254 C C . TYR A 1 276 ? 5.191 16.775 -25.875 1.00 76.88 276 TYR A C 1
ATOM 2256 O O . TYR A 1 276 ? 4.438 16.327 -25.010 1.00 76.88 276 TYR A O 1
ATOM 2264 N N . LYS A 1 277 ? 6.007 15.979 -26.578 1.00 76.56 277 LYS A N 1
ATOM 2265 C CA . LYS A 1 277 ? 6.181 14.544 -26.338 1.00 76.56 277 LYS A CA 1
ATOM 2266 C C . LYS A 1 277 ? 7.679 14.223 -26.363 1.00 76.56 277 LYS A C 1
ATOM 2268 O O . LYS A 1 277 ? 8.218 14.029 -27.454 1.00 76.56 277 LYS A O 1
ATOM 2273 N N . PRO A 1 278 ? 8.339 14.158 -25.196 1.00 80.94 278 PRO A N 1
ATOM 2274 C CA . PRO A 1 278 ? 9.753 13.817 -25.131 1.00 80.94 278 PRO A CA 1
ATOM 2275 C C . PRO A 1 278 ? 9.997 12.446 -25.765 1.00 80.94 278 PRO A C 1
ATOM 2277 O O . PRO A 1 278 ? 9.154 11.544 -25.651 1.00 80.94 278 PRO A O 1
ATOM 2280 N N . LYS A 1 279 ? 11.130 12.264 -26.439 1.00 82.50 279 LYS A N 1
ATOM 2281 C CA . LYS A 1 279 ? 11.497 10.947 -26.975 1.00 82.50 279 LYS A CA 1
ATOM 2282 C C . LYS A 1 279 ? 11.824 9.997 -25.822 1.00 82.50 279 LYS A C 1
ATOM 2284 O O . LYS A 1 279 ? 12.284 10.428 -24.769 1.00 82.50 279 LYS A O 1
ATOM 2289 N N . PHE A 1 280 ? 11.522 8.716 -26.005 1.00 85.88 280 PHE A N 1
ATOM 2290 C CA . PHE A 1 280 ? 11.950 7.676 -25.077 1.00 85.88 280 PHE A CA 1
ATOM 2291 C C . PHE A 1 280 ? 13.130 6.925 -25.682 1.00 85.88 280 PHE A C 1
ATOM 2293 O O . PHE A 1 280 ? 13.175 6.735 -26.901 1.00 85.88 280 PHE A O 1
ATOM 2300 N N . GLU A 1 281 ? 14.046 6.478 -24.833 1.00 86.75 281 GLU A N 1
ATOM 2301 C CA . GLU A 1 281 ? 15.197 5.681 -25.240 1.00 86.75 281 GLU A CA 1
ATOM 2302 C C . GLU A 1 281 ? 15.153 4.333 -24.528 1.00 86.75 281 GLU A C 1
ATOM 2304 O O . GLU A 1 281 ? 14.929 4.241 -23.319 1.00 86.75 281 GLU A O 1
ATOM 2309 N N . ILE A 1 282 ? 15.328 3.257 -25.297 1.00 89.88 282 ILE A N 1
ATOM 2310 C CA . ILE A 1 282 ? 15.502 1.920 -24.732 1.00 89.88 282 ILE A CA 1
ATOM 2311 C C . ILE A 1 282 ? 16.971 1.792 -24.356 1.00 89.88 282 ILE A C 1
ATOM 2313 O O . ILE A 1 282 ? 17.855 1.801 -25.211 1.00 89.88 282 ILE A O 1
ATOM 2317 N N . LEU A 1 283 ? 17.220 1.658 -23.061 1.00 88.12 283 LEU A N 1
ATOM 2318 C CA . LEU A 1 283 ? 18.555 1.489 -22.519 1.00 88.12 283 LEU A CA 1
ATOM 2319 C C . LEU A 1 283 ? 18.904 0.002 -22.560 1.00 88.12 283 LEU A C 1
ATOM 2321 O O . LEU A 1 283 ? 18.109 -0.824 -22.119 1.00 88.12 283 LEU A O 1
ATOM 2325 N N . LYS A 1 284 ? 20.107 -0.349 -23.023 1.00 91.62 284 LYS A N 1
ATOM 2326 C CA . LYS A 1 284 ? 20.614 -1.737 -22.997 1.00 91.62 284 LYS A CA 1
ATOM 2327 C C . LYS A 1 284 ? 19.593 -2.757 -23.546 1.00 91.62 284 LYS A C 1
ATOM 2329 O O . LYS A 1 284 ? 19.154 -3.645 -22.801 1.00 91.62 284 LYS A O 1
ATOM 2334 N N . PRO A 1 285 ? 19.160 -2.625 -24.815 1.00 91.56 285 PRO A N 1
ATOM 2335 C CA . PRO A 1 285 ? 18.140 -3.492 -25.413 1.00 91.56 285 PRO A CA 1
ATOM 2336 C C . PRO A 1 285 ? 18.481 -4.986 -25.304 1.00 91.56 285 PRO A C 1
ATOM 2338 O O . PRO A 1 285 ? 17.581 -5.813 -25.161 1.00 91.56 285 PRO A O 1
ATOM 2341 N N . GLU A 1 286 ? 19.768 -5.335 -25.264 1.00 94.75 286 GLU A N 1
ATOM 2342 C CA . GLU A 1 286 ? 20.268 -6.694 -25.057 1.00 94.75 286 GLU A CA 1
AT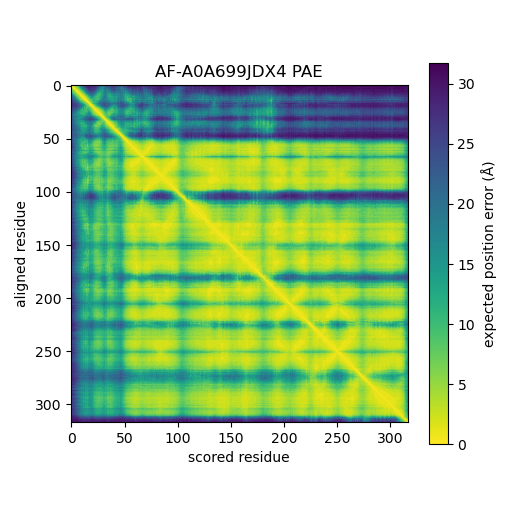OM 2343 C C . GLU A 1 286 ? 19.826 -7.321 -23.722 1.00 94.75 286 GLU A C 1
ATOM 2345 O O . GLU A 1 286 ? 19.678 -8.540 -23.630 1.00 94.75 286 GLU A O 1
ATOM 2350 N N . LYS A 1 287 ? 19.560 -6.512 -22.685 1.00 93.88 287 LYS A N 1
ATOM 2351 C CA . LYS A 1 287 ? 19.043 -6.989 -21.390 1.00 93.88 287 LYS A CA 1
ATOM 2352 C C . LYS A 1 287 ? 17.519 -7.147 -21.375 1.00 93.88 287 LYS A C 1
ATOM 2354 O O . LYS A 1 287 ? 16.995 -7.792 -20.464 1.00 93.88 287 LYS A O 1
ATOM 2359 N N . GLY A 1 288 ? 16.809 -6.581 -22.354 1.00 93.75 288 GLY A N 1
ATOM 2360 C CA . GLY A 1 288 ? 15.345 -6.533 -22.408 1.00 93.75 288 GLY A CA 1
ATOM 2361 C C . GLY A 1 288 ? 14.663 -7.893 -22.209 1.00 93.75 288 GLY A C 1
ATOM 2362 O O . GLY A 1 288 ? 13.853 -8.004 -21.287 1.00 93.75 288 GLY A O 1
ATOM 2363 N N . PRO A 1 289 ? 15.017 -8.942 -22.982 1.00 95.88 289 PRO A N 1
ATOM 2364 C CA . PRO A 1 289 ? 14.381 -10.254 -22.866 1.00 95.88 289 PRO A CA 1
ATOM 2365 C C . PRO A 1 289 ? 14.487 -10.862 -21.464 1.00 95.88 289 PRO A C 1
ATOM 2367 O O . PRO A 1 289 ? 13.489 -11.321 -20.915 1.00 95.88 289 PRO A O 1
ATOM 2370 N N . ARG A 1 290 ? 15.670 -10.786 -20.840 1.00 96.38 290 ARG A N 1
ATOM 2371 C CA . ARG A 1 290 ? 15.911 -11.318 -19.489 1.00 96.38 290 ARG A CA 1
ATOM 2372 C C . ARG A 1 290 ? 15.100 -10.578 -18.422 1.00 96.38 290 ARG A C 1
ATOM 2374 O O . ARG A 1 290 ? 14.625 -11.190 -17.468 1.00 96.38 290 ARG A O 1
ATOM 2381 N N . ILE A 1 291 ? 14.969 -9.259 -18.550 1.00 96.50 291 ILE A N 1
ATOM 2382 C CA . ILE A 1 291 ? 14.205 -8.430 -17.607 1.00 96.50 291 ILE A CA 1
ATOM 2383 C C . ILE A 1 291 ? 12.706 -8.706 -17.745 1.00 96.50 291 ILE A C 1
ATOM 2385 O O . ILE A 1 291 ? 12.022 -8.890 -16.736 1.00 96.50 291 ILE A O 1
ATOM 2389 N N . ALA A 1 292 ? 12.213 -8.798 -18.982 1.00 96.06 292 ALA A N 1
ATOM 2390 C CA . ALA A 1 292 ? 10.828 -9.151 -19.264 1.00 96.06 292 ALA A CA 1
ATOM 2391 C C . ALA A 1 292 ? 10.492 -10.556 -18.745 1.00 96.06 292 ALA A C 1
ATOM 2393 O O . ALA A 1 292 ? 9.477 -10.731 -18.074 1.00 96.06 292 ALA A O 1
ATOM 2394 N N . GLU A 1 293 ? 11.365 -11.538 -18.978 1.00 96.50 293 GLU A N 1
ATOM 2395 C CA . GLU A 1 293 ? 11.204 -12.898 -18.459 1.00 96.50 293 GLU A CA 1
ATOM 2396 C C . GLU A 1 293 ? 11.088 -12.902 -16.930 1.00 96.50 293 GLU A C 1
ATOM 2398 O O . GLU A 1 293 ? 10.111 -13.424 -16.392 1.00 96.50 293 GLU A O 1
ATOM 2403 N N . ARG A 1 294 ? 12.020 -12.251 -16.219 1.00 96.88 294 ARG A N 1
ATOM 2404 C CA . ARG A 1 294 ? 11.966 -12.120 -14.750 1.00 96.88 294 ARG A CA 1
ATOM 2405 C C . ARG A 1 294 ? 10.655 -11.499 -14.277 1.00 96.88 294 ARG A C 1
ATOM 2407 O O . ARG A 1 294 ? 10.037 -12.015 -13.346 1.00 96.88 294 ARG A O 1
ATOM 2414 N N . HIS A 1 295 ? 10.217 -10.427 -14.935 1.00 96.75 295 HIS A N 1
ATOM 2415 C CA . HIS A 1 295 ? 8.967 -9.752 -14.611 1.00 96.75 295 HIS A CA 1
ATOM 2416 C C . HIS A 1 295 ? 7.753 -10.678 -14.772 1.00 96.75 295 HIS A C 1
ATOM 2418 O O . HIS A 1 295 ? 6.950 -10.818 -13.849 1.00 96.75 295 HIS A O 1
ATOM 2424 N N . PHE A 1 296 ? 7.620 -11.345 -15.920 1.00 97.00 296 PHE A N 1
ATOM 2425 C CA . PHE A 1 296 ? 6.477 -12.218 -16.185 1.00 97.00 296 PHE A CA 1
ATOM 2426 C C . PHE A 1 296 ? 6.507 -13.506 -15.360 1.00 97.00 296 PHE A C 1
ATOM 2428 O O . PHE A 1 296 ? 5.443 -13.978 -14.966 1.00 97.00 296 PHE A O 1
ATOM 2435 N N . LEU A 1 297 ? 7.682 -14.051 -15.033 1.00 96.81 297 LEU A N 1
ATOM 2436 C CA . LEU A 1 297 ? 7.802 -15.164 -14.087 1.00 96.81 297 LEU A CA 1
ATOM 2437 C C . LEU A 1 297 ? 7.315 -14.763 -12.690 1.00 96.81 297 LEU A C 1
ATOM 2439 O O . LEU A 1 297 ? 6.564 -15.512 -12.064 1.00 96.81 297 LEU A O 1
ATOM 2443 N N . ASP A 1 298 ? 7.686 -13.570 -12.222 1.00 95.50 298 ASP A N 1
ATOM 2444 C CA . ASP A 1 298 ? 7.221 -13.031 -10.943 1.00 95.50 298 ASP A CA 1
ATOM 2445 C C . ASP A 1 298 ? 5.698 -12.797 -10.932 1.00 95.50 298 ASP A C 1
ATOM 2447 O O . ASP A 1 298 ? 5.024 -13.160 -9.963 1.00 95.50 298 ASP A O 1
ATOM 2451 N N . LEU A 1 299 ? 5.132 -12.272 -12.027 1.00 95.94 299 LEU A N 1
ATOM 2452 C CA . LEU A 1 299 ? 3.679 -12.146 -12.181 1.00 95.94 299 LEU A CA 1
ATOM 2453 C C . LEU A 1 299 ? 2.985 -13.508 -12.199 1.00 95.94 299 LEU A C 1
ATOM 2455 O O . LEU A 1 299 ? 2.004 -13.691 -11.482 1.00 95.94 299 LEU A O 1
ATOM 2459 N N . ARG A 1 300 ? 3.492 -14.476 -12.969 1.00 96.38 300 ARG A N 1
ATOM 2460 C CA . ARG A 1 300 ? 2.887 -15.811 -13.070 1.00 96.38 300 ARG A CA 1
ATOM 2461 C C . ARG A 1 300 ? 2.918 -16.563 -11.750 1.00 96.38 300 ARG A C 1
ATOM 2463 O O . ARG A 1 300 ? 1.940 -17.210 -11.392 1.00 96.38 300 ARG A O 1
ATOM 2470 N N . LYS A 1 301 ? 4.011 -16.437 -10.995 1.00 94.62 301 LYS A N 1
ATOM 2471 C CA . LYS A 1 301 ? 4.123 -17.029 -9.657 1.00 94.62 301 LYS A CA 1
ATOM 2472 C C . LYS A 1 301 ? 3.048 -16.501 -8.704 1.00 94.62 301 LYS A C 1
ATOM 2474 O O . LYS A 1 301 ? 2.624 -17.230 -7.815 1.00 94.62 301 LYS A O 1
ATOM 2479 N N . LYS A 1 302 ? 2.635 -15.240 -8.865 1.00 91.94 302 LYS A N 1
ATOM 2480 C CA . LYS A 1 302 ? 1.723 -14.567 -7.933 1.00 91.94 302 LYS A CA 1
ATOM 2481 C C . LYS A 1 302 ? 0.259 -14.567 -8.373 1.00 91.94 302 LYS A C 1
ATOM 2483 O O . LYS A 1 302 ? -0.611 -14.696 -7.521 1.00 91.94 302 LYS A O 1
ATOM 2488 N N . TYR A 1 303 ? -0.005 -14.408 -9.665 1.00 95.00 303 TYR A N 1
ATOM 2489 C CA . TYR A 1 303 ? -1.354 -14.259 -10.224 1.00 95.00 303 TYR A CA 1
ATOM 2490 C C . TYR A 1 303 ? -1.759 -15.425 -11.139 1.00 95.00 303 TYR A C 1
ATOM 2492 O O . TYR A 1 303 ? -2.878 -15.452 -11.641 1.00 95.00 303 TYR A O 1
ATOM 2500 N N . GLY A 1 304 ? -0.870 -16.394 -11.378 1.00 94.38 304 GLY A N 1
ATOM 2501 C CA . GLY A 1 304 ? -1.137 -17.530 -12.256 1.00 94.38 304 GLY A CA 1
ATOM 2502 C C . GLY A 1 304 ? -1.033 -17.158 -13.733 1.00 94.38 304 GLY A C 1
ATOM 2503 O O . GLY A 1 304 ? 0.042 -16.824 -14.229 1.00 94.38 304 GLY A O 1
ATOM 2504 N N . ASN A 1 305 ? -2.138 -17.255 -14.467 1.00 94.69 305 ASN A N 1
ATOM 2505 C CA . ASN A 1 305 ? -2.153 -16.925 -15.890 1.00 94.69 305 ASN A CA 1
ATOM 2506 C C . ASN A 1 305 ? -2.203 -15.407 -16.082 1.00 94.69 305 ASN A C 1
ATOM 2508 O O . ASN A 1 305 ? -3.060 -14.727 -15.525 1.00 94.69 305 ASN A O 1
ATOM 2512 N N . VAL A 1 306 ? -1.286 -14.878 -16.893 1.00 94.75 306 VAL A N 1
ATOM 2513 C CA . VAL A 1 306 ? -1.126 -13.435 -17.104 1.00 94.75 306 VAL A CA 1
ATOM 2514 C C . VAL A 1 306 ? -1.404 -13.109 -18.564 1.00 94.75 306 VAL A C 1
ATOM 2516 O O . VAL A 1 306 ? -0.721 -13.616 -19.451 1.00 94.75 306 VAL A O 1
ATOM 2519 N N . LEU A 1 307 ? -2.376 -12.230 -18.802 1.00 94.88 307 LEU A N 1
ATOM 2520 C CA . LEU A 1 307 ? -2.630 -11.617 -20.103 1.00 94.88 307 LEU A CA 1
ATOM 2521 C C . LEU A 1 307 ? -2.102 -10.180 -20.079 1.00 94.88 307 LEU A C 1
ATOM 2523 O O . LEU A 1 307 ? -2.592 -9.348 -19.317 1.00 94.88 307 LEU A O 1
ATOM 2527 N N . ALA A 1 308 ? -1.099 -9.892 -20.905 1.00 93.88 308 ALA A N 1
ATOM 2528 C CA . ALA A 1 308 ? -0.575 -8.542 -21.067 1.00 93.88 308 ALA A CA 1
ATOM 2529 C C . ALA A 1 308 ? -1.360 -7.807 -22.158 1.00 93.88 308 ALA A C 1
ATOM 2531 O O . ALA A 1 308 ? -1.450 -8.285 -23.286 1.00 93.88 308 ALA A O 1
ATOM 2532 N N . ILE A 1 309 ? -1.910 -6.643 -21.817 1.00 93.50 309 ILE A N 1
ATOM 2533 C CA . ILE A 1 309 ? -2.629 -5.771 -22.748 1.00 93.50 309 ILE A CA 1
ATOM 2534 C C . ILE A 1 309 ? -1.819 -4.486 -22.883 1.00 93.50 309 ILE A C 1
ATOM 2536 O O . ILE A 1 309 ? -1.592 -3.794 -21.889 1.00 93.50 309 ILE A O 1
ATOM 2540 N N . ASP A 1 310 ? -1.401 -4.171 -24.105 1.00 90.00 310 ASP A N 1
ATOM 2541 C CA . ASP A 1 310 ? -0.813 -2.880 -24.452 1.00 90.00 310 ASP A CA 1
ATOM 2542 C C . ASP A 1 310 ? -1.772 -2.103 -25.357 1.00 90.00 310 ASP A C 1
ATOM 2544 O O . ASP A 1 310 ? -2.369 -2.659 -26.280 1.00 90.00 310 ASP A O 1
ATOM 2548 N N . LEU A 1 311 ? -1.949 -0.817 -25.065 1.00 87.56 311 LEU A N 1
ATOM 2549 C CA . LEU A 1 311 ? -2.865 0.058 -25.790 1.00 87.56 311 LEU A CA 1
ATOM 2550 C C . LEU A 1 311 ? -2.054 0.936 -26.742 1.00 87.56 311 LEU A C 1
ATOM 2552 O O . LEU A 1 311 ? -1.605 2.026 -26.378 1.00 87.56 311 LEU A O 1
ATOM 2556 N N . VAL A 1 312 ? -1.882 0.465 -27.975 1.00 81.06 312 VAL A N 1
ATOM 2557 C CA . VAL A 1 312 ? -1.194 1.220 -29.025 1.00 81.06 312 VAL A CA 1
ATOM 2558 C C . VAL A 1 312 ? -2.173 2.216 -29.640 1.00 81.06 312 VAL A C 1
ATOM 2560 O O . VAL A 1 312 ? -3.068 1.849 -30.395 1.00 81.06 312 VAL A O 1
ATOM 2563 N N . ASN A 1 313 ? -2.013 3.500 -29.315 1.00 65.38 313 ASN A N 1
ATOM 2564 C CA . ASN A 1 313 ? -2.761 4.565 -29.979 1.00 65.38 313 ASN A CA 1
ATOM 2565 C C . ASN A 1 313 ? -2.023 4.995 -31.256 1.00 65.38 313 ASN A C 1
ATOM 2567 O O . ASN A 1 313 ? -1.292 5.989 -31.258 1.00 65.38 313 ASN A O 1
ATOM 2571 N N . THR A 1 314 ? -2.163 4.212 -32.323 1.00 63.78 314 THR A N 1
ATOM 2572 C CA . THR A 1 314 ? -1.772 4.611 -33.681 1.00 63.78 314 THR A CA 1
ATOM 2573 C C . THR A 1 314 ? -3.006 5.104 -34.418 1.00 63.78 314 THR A C 1
ATOM 2575 O O . THR A 1 314 ? -3.846 4.312 -34.838 1.00 63.78 314 THR A O 1
ATOM 2578 N N . VAL A 1 315 ? -3.108 6.424 -34.592 1.00 45.06 315 VAL A N 1
ATOM 2579 C CA . VAL A 1 315 ? -3.937 6.993 -35.655 1.00 45.06 315 VAL A CA 1
ATOM 2580 C C . VAL A 1 315 ? -3.185 6.704 -36.951 1.00 45.06 315 VAL A C 1
ATOM 2582 O O . VAL A 1 315 ? -2.155 7.322 -37.213 1.00 45.06 315 VAL A O 1
ATOM 2585 N N . TYR A 1 316 ? -3.639 5.713 -37.714 1.00 41.31 316 TYR A N 1
ATOM 2586 C CA . TYR A 1 316 ? -3.260 5.607 -39.118 1.00 41.31 316 TYR A CA 1
ATOM 2587 C C . TYR A 1 316 ? -3.906 6.810 -39.823 1.00 41.31 316 TYR A C 1
ATOM 2589 O O . TYR A 1 316 ? -5.129 6.848 -39.951 1.00 41.31 316 TYR A O 1
ATOM 2597 N N . LEU A 1 317 ? -3.105 7.824 -40.161 1.00 36.53 317 LEU A N 1
ATOM 2598 C CA . LEU A 1 317 ? -3.474 8.883 -41.105 1.00 36.53 317 LEU A CA 1
ATOM 2599 C C . LEU A 1 317 ? -2.888 8.546 -42.470 1.00 36.53 317 LEU A C 1
ATOM 2601 O O . LEU A 1 317 ? -1.690 8.176 -42.496 1.00 36.53 317 LEU A O 1
#

InterPro domains:
  IPR002013 SAC domain [PF02383] (58-314)
  IPR002013 SAC domain [PS50275] (122-317)

Mean predicted aligned error: 10.05 Å

Radius of gyration: 23.36 Å; Cα contacts (8 Å, |Δi|>4): 578; chains: 1; bounding box: 65×43×81 Å

Foldseek 3Di:
DDDPPQPFQQAQEFEDDPPDGPRQRFGFHDDDDDGDGDGDSDDPDDPDDDDHDYAYFHFWLFWDADDQAIKTKTQRDWDFADDDPNFTKIFRPFIDIDGRGRNPDDDDPVSVVVVVVVVVVVVVVRRQGQKMWTLQDQPQDFPVVSVVDDPVLNPAQSLSVHDLFFQQSNVRCPVQCVPPVNCPPRSSRHIRMGGDDWHWDWDDDPPWIKIKIKDKGWTDPQDDDPQFAAAADLQLHFYRKIKIWIWIDTPNDIDIDIDIDGHHQADKHFHDDPDPGGDMDGDPVVSRVVSNVSNVVVVCVPPNDDDDDDDDPDPPD